Protein AF-A0A4W3JW46-F1 (afdb_monomer_lite)

Secondary structure (DSSP, 8-state):
-HHHHHHHHHHHHHHHHHHTT-PPPP--------------------------------GGG------HHHHHHHHHHTT--HHHHHHHHHHHHHHHHHHHHHHHHHSPPHHHHHHHHHHHHHHHHHHHHHHHHHHHHHHHHHHHHHHHHHHHHHHHHHHHHHHHHHHHHHHHHHHHHHHHHHHHHHHHHHHHHHHHHHHHHHHHHHHHHHHHHHHHHHHHHHHHHHHHHHHHHHHHHHHHHHHHT-

Organism: Callorhinchus milii (NCBI:txid7868)

Structure (mmCIF, N/CA/C/O backbone):
data_AF-A0A4W3JW46-F1
#
_entry.id   AF-A0A4W3JW46-F1
#
loop_
_atom_site.group_PDB
_atom_site.id
_atom_site.type_symbol
_atom_site.label_atom_id
_atom_site.label_alt_id
_atom_site.label_comp_id
_atom_site.label_asym_id
_atom_site.label_entity_id
_atom_site.label_seq_id
_atom_site.pdbx_PDB_ins_code
_atom_site.Cartn_x
_atom_site.Cartn_y
_atom_site.Cartn_z
_atom_site.occupancy
_atom_site.B_iso_or_equiv
_atom_site.auth_seq_id
_atom_site.auth_comp_id
_atom_site.auth_asym_id
_atom_site.auth_atom_id
_atom_site.pdbx_PDB_model_num
ATOM 1 N N . MET A 1 1 ? -33.804 -2.895 7.343 1.00 52.12 1 MET A N 1
ATOM 2 C CA . MET A 1 1 ? -32.672 -3.069 8.287 1.00 52.12 1 MET A CA 1
ATOM 3 C C . MET A 1 1 ? -33.064 -3.610 9.671 1.00 52.12 1 MET A C 1
ATOM 5 O O . MET A 1 1 ? -32.411 -4.541 10.114 1.00 52.12 1 MET A O 1
ATOM 9 N N . ARG A 1 2 ? -34.138 -3.149 10.341 1.00 47.09 2 ARG A N 1
ATOM 10 C CA . ARG A 1 2 ? -34.504 -3.632 11.702 1.00 47.09 2 ARG A CA 1
ATOM 11 C C . ARG A 1 2 ? -34.869 -5.126 11.822 1.00 47.09 2 ARG A C 1
ATOM 13 O O . ARG A 1 2 ? -34.613 -5.722 12.858 1.00 47.09 2 ARG A O 1
ATOM 20 N N . ARG A 1 3 ? -35.405 -5.755 10.766 1.00 48.94 3 ARG A N 1
ATOM 21 C CA . ARG A 1 3 ? -35.727 -7.199 10.773 1.00 48.94 3 ARG A CA 1
ATOM 22 C C . ARG A 1 3 ? -34.484 -8.104 10.780 1.00 48.94 3 ARG A C 1
ATOM 24 O O . ARG A 1 3 ? -34.542 -9.184 11.347 1.00 48.94 3 ARG A O 1
ATOM 31 N N . SER A 1 4 ? -33.356 -7.637 10.234 1.00 52.97 4 SER A N 1
ATOM 32 C CA . SER A 1 4 ? -32.111 -8.421 10.178 1.00 52.97 4 SER A CA 1
ATOM 33 C C . SER A 1 4 ? -31.431 -8.529 11.551 1.00 52.97 4 SER A C 1
ATOM 35 O O . SER A 1 4 ? -30.944 -9.588 11.930 1.00 52.97 4 SER A O 1
ATOM 37 N N . ALA A 1 5 ? -31.481 -7.454 12.347 1.00 54.81 5 ALA A N 1
ATOM 38 C CA . ALA A 1 5 ? -30.898 -7.430 13.690 1.00 54.81 5 ALA A CA 1
ATOM 39 C C . ALA A 1 5 ? -31.628 -8.372 14.668 1.00 54.81 5 ALA A C 1
ATOM 41 O O . ALA A 1 5 ? -30.991 -9.079 15.442 1.00 54.81 5 ALA A O 1
ATOM 42 N N . ILE A 1 6 ? -32.962 -8.452 14.578 1.00 65.25 6 ILE A N 1
ATOM 43 C CA . ILE A 1 6 ? -33.774 -9.353 15.416 1.00 65.25 6 ILE A CA 1
ATOM 44 C C . ILE A 1 6 ? -33.510 -10.823 15.052 1.00 65.25 6 ILE A C 1
ATOM 46 O O . ILE A 1 6 ? -33.436 -11.680 15.933 1.00 65.25 6 ILE A O 1
ATOM 50 N N . GLN A 1 7 ? -33.313 -11.117 13.763 1.00 61.69 7 GLN A N 1
ATOM 51 C CA . GLN A 1 7 ? -32.996 -12.465 13.294 1.00 61.69 7 GLN A CA 1
ATOM 52 C C . GLN A 1 7 ? -31.613 -12.932 13.782 1.00 61.69 7 GLN A C 1
ATOM 54 O O . GLN A 1 7 ? -31.464 -14.089 14.173 1.00 61.69 7 GLN A O 1
ATOM 59 N N . CYS A 1 8 ? -30.634 -12.022 13.836 1.00 55.59 8 CYS A N 1
ATOM 60 C CA . CYS A 1 8 ? -29.289 -12.307 14.340 1.00 55.59 8 CYS A CA 1
ATOM 61 C C . CYS A 1 8 ? -29.288 -12.600 15.853 1.00 55.59 8 CYS A C 1
ATOM 63 O O . CYS A 1 8 ? -28.705 -13.593 16.288 1.00 55.59 8 CYS A O 1
ATOM 65 N N . CYS A 1 9 ? -30.035 -11.827 16.654 1.00 59.25 9 CYS A N 1
ATOM 66 C CA . CYS A 1 9 ? -30.174 -12.101 18.091 1.00 59.25 9 CYS A CA 1
ATOM 67 C C . CYS A 1 9 ? -30.846 -13.451 18.375 1.00 59.25 9 CYS A C 1
ATOM 69 O O . CYS A 1 9 ? -30.441 -14.162 19.294 1.00 59.25 9 CYS A O 1
ATOM 71 N N . ARG A 1 10 ? -31.842 -13.847 17.571 1.00 67.38 10 ARG A N 1
ATOM 72 C CA . ARG A 1 10 ? -32.507 -15.148 17.737 1.00 67.38 10 ARG A CA 1
ATOM 73 C C . ARG A 1 10 ? -31.567 -16.317 17.428 1.00 67.38 10 ARG A C 1
ATOM 75 O O . ARG A 1 10 ? -31.608 -17.316 18.139 1.00 67.38 10 ARG A O 1
ATOM 82 N N . ALA A 1 11 ? -30.711 -16.179 16.413 1.00 61.56 11 ALA A N 1
ATOM 83 C CA . ALA A 1 11 ? -29.721 -17.194 16.059 1.00 61.56 11 ALA A CA 1
ATOM 84 C C . ALA A 1 11 ? -28.649 -17.349 17.151 1.00 61.56 11 ALA A C 1
ATOM 86 O O . ALA A 1 11 ? -28.350 -18.467 17.559 1.00 61.56 11 ALA A O 1
ATOM 87 N N . LEU A 1 12 ? -28.138 -16.240 17.695 1.00 61.19 12 LEU A N 1
ATOM 88 C CA . LEU A 1 12 ? -27.107 -16.272 18.740 1.00 61.19 12 LEU A CA 1
ATOM 89 C C . LEU A 1 12 ? -27.613 -16.846 20.071 1.00 61.19 12 LEU A C 1
ATOM 91 O O . LEU A 1 12 ? -26.865 -17.538 20.763 1.00 61.19 12 LEU A O 1
ATOM 95 N N . LEU A 1 13 ? -28.883 -16.620 20.421 1.00 60.47 13 LEU A N 1
ATOM 96 C CA . LEU A 1 13 ? -29.485 -17.218 21.617 1.00 60.47 13 LEU A CA 1
ATOM 97 C C . LEU A 1 13 ? -29.704 -18.731 21.464 1.00 60.47 13 LEU A C 1
ATOM 99 O O . LEU A 1 13 ? -29.472 -19.479 22.411 1.00 60.47 13 LEU A O 1
ATOM 103 N N . HIS A 1 14 ? -30.084 -19.197 20.271 1.00 55.25 14 HIS A N 1
ATOM 104 C CA . HIS A 1 14 ? -30.291 -20.626 20.019 1.00 55.25 14 HIS A CA 1
ATOM 105 C C . HIS A 1 14 ? -28.973 -21.415 20.019 1.00 55.25 14 HIS A C 1
ATOM 107 O O . HIS A 1 14 ? -28.912 -22.508 20.581 1.00 55.25 14 HIS A O 1
ATOM 113 N N . THR A 1 15 ? -27.902 -20.852 19.450 1.00 53.69 15 THR A N 1
ATOM 114 C CA . THR A 1 15 ? -26.578 -21.497 19.422 1.00 53.69 15 THR A CA 1
ATOM 115 C C . THR A 1 15 ? -25.967 -21.601 20.823 1.00 53.69 15 THR A C 1
ATOM 117 O O . THR A 1 15 ? -25.395 -22.634 21.173 1.00 53.69 15 THR A O 1
ATOM 120 N N . ASN A 1 16 ? -26.148 -20.584 21.672 1.00 50.28 16 ASN A N 1
ATOM 121 C CA . ASN A 1 16 ? -25.652 -20.622 23.052 1.00 50.28 16 ASN A CA 1
ATOM 122 C C . ASN A 1 16 ? -26.454 -21.579 23.953 1.00 50.28 16 ASN A C 1
ATOM 124 O O . ASN A 1 16 ? -25.859 -22.259 24.786 1.00 50.28 16 ASN A O 1
ATOM 128 N N . TYR A 1 17 ? -27.771 -21.713 23.748 1.00 48.59 17 TYR A N 1
ATOM 129 C CA . TYR A 1 17 ? -28.595 -22.668 24.505 1.00 48.59 17 TYR A CA 1
ATOM 130 C C . TYR A 1 17 ? -28.231 -24.135 24.208 1.00 48.59 17 TYR A C 1
ATOM 132 O O . TYR A 1 17 ? -28.227 -24.970 25.110 1.00 48.59 17 TYR A O 1
ATOM 140 N N . ILE A 1 18 ? -27.863 -24.452 22.961 1.00 48.31 18 ILE A N 1
ATOM 141 C CA . ILE A 1 18 ? -27.451 -25.812 22.565 1.00 48.31 18 ILE A CA 1
ATOM 142 C C . ILE A 1 18 ? -26.040 -26.143 23.083 1.00 48.31 18 ILE A C 1
ATOM 144 O O . ILE A 1 18 ? -25.777 -27.274 23.495 1.00 48.31 18 ILE A O 1
ATOM 148 N N . THR A 1 19 ? -25.146 -25.152 23.139 1.00 51.94 19 THR A N 1
ATOM 149 C CA . THR A 1 19 ? -23.763 -25.350 23.609 1.00 51.94 19 THR A CA 1
ATOM 150 C C . THR A 1 19 ? -23.691 -25.584 25.127 1.00 51.94 19 THR A C 1
ATOM 152 O O . THR A 1 19 ? -22.804 -26.292 25.594 1.00 51.94 19 THR A O 1
ATOM 155 N N . ALA A 1 20 ? -24.653 -25.070 25.903 1.00 51.12 20 ALA A N 1
ATOM 156 C CA . ALA A 1 20 ? -24.684 -25.220 27.362 1.00 51.12 20 ALA A CA 1
ATOM 157 C C . ALA A 1 20 ? -25.129 -26.613 27.865 1.00 51.12 20 ALA A C 1
ATOM 159 O O . ALA A 1 20 ? -24.842 -26.955 29.008 1.00 51.12 20 ALA A O 1
ATOM 160 N N . ASN A 1 21 ? -25.793 -27.428 27.033 1.00 43.50 21 ASN A N 1
ATOM 161 C CA . ASN A 1 21 ? -26.386 -28.711 27.454 1.00 43.50 21 ASN A CA 1
ATOM 162 C C . ASN A 1 21 ? -25.633 -29.963 26.974 1.00 43.50 21 ASN A C 1
ATOM 164 O O . ASN A 1 21 ? -26.100 -31.079 27.200 1.00 43.50 21 ASN A O 1
ATOM 168 N N . THR A 1 22 ? -24.468 -29.813 26.340 1.00 42.97 22 THR A N 1
ATOM 169 C CA . THR A 1 22 ? -23.677 -30.965 25.880 1.00 42.97 22 THR A CA 1
ATOM 170 C C . THR A 1 22 ? -22.442 -31.125 26.764 1.00 42.97 22 THR A C 1
ATOM 172 O O . THR A 1 22 ? -21.453 -30.413 26.609 1.00 42.97 22 THR A O 1
ATOM 175 N N . ALA A 1 23 ? -22.513 -32.042 27.731 1.00 42.50 23 ALA A N 1
ATOM 176 C CA . ALA A 1 23 ? -21.383 -32.406 28.583 1.00 42.50 23 ALA A CA 1
ATOM 177 C C . ALA A 1 23 ? -20.246 -33.029 27.741 1.00 42.50 23 ALA A C 1
ATOM 179 O O . ALA A 1 23 ? -20.514 -33.974 26.995 1.00 42.50 23 ALA A O 1
ATOM 180 N N . PRO A 1 24 ? -18.983 -32.574 27.854 1.00 40.88 24 PRO A N 1
ATOM 181 C CA . PRO A 1 24 ? -17.877 -33.222 27.166 1.00 40.88 24 PRO A CA 1
ATOM 182 C C . PRO A 1 24 ? -17.305 -34.375 28.003 1.00 40.88 24 PRO A C 1
ATOM 184 O O . PRO A 1 24 ? -16.834 -34.180 29.124 1.00 40.88 24 PRO A O 1
ATOM 187 N N . GLN A 1 25 ? -17.311 -35.580 27.429 1.00 34.53 25 GLN A N 1
ATOM 188 C CA . GLN A 1 25 ? -16.445 -36.683 27.850 1.00 34.53 25 GLN A CA 1
ATOM 189 C C . GLN A 1 25 ? -15.000 -36.405 27.394 1.00 34.53 25 GLN A C 1
ATOM 191 O O . GLN A 1 25 ? -14.763 -36.008 26.256 1.00 34.53 25 GLN A O 1
ATOM 196 N N . SER A 1 26 ? -14.044 -36.613 28.302 1.00 36.88 26 SER A N 1
ATOM 197 C CA . SER A 1 26 ? -12.585 -36.574 28.073 1.00 36.88 26 SER A CA 1
ATOM 198 C C . SER A 1 26 ? -12.135 -37.780 27.225 1.00 36.88 26 SER A C 1
ATOM 200 O O . SER A 1 26 ? -12.747 -38.841 27.384 1.00 36.88 26 SER A O 1
ATOM 202 N N . PRO A 1 27 ? -11.092 -37.689 26.360 1.00 40.88 27 PRO A N 1
ATOM 203 C CA . PRO A 1 27 ? -9.723 -37.978 26.831 1.00 40.88 27 PRO A CA 1
ATOM 204 C C . PRO A 1 27 ? -8.529 -37.293 26.097 1.00 40.88 27 PRO A C 1
ATOM 206 O O . PRO A 1 27 ? -8.587 -36.946 24.925 1.00 40.88 27 PRO A O 1
ATOM 209 N N . ALA A 1 28 ? -7.419 -37.213 26.849 1.00 31.31 28 ALA A N 1
ATOM 210 C CA . ALA A 1 28 ? -5.988 -37.387 26.515 1.00 31.31 28 ALA A CA 1
ATOM 211 C C . ALA A 1 28 ? -5.272 -36.599 25.378 1.00 31.31 28 ALA A C 1
ATOM 213 O O . ALA A 1 28 ? -5.434 -36.854 24.192 1.00 31.31 28 ALA A O 1
ATOM 214 N N . THR A 1 29 ? -4.339 -35.747 25.835 1.00 37.19 29 THR A N 1
ATOM 215 C CA . THR A 1 29 ? -2.900 -35.633 25.485 1.00 37.19 29 THR A CA 1
ATOM 216 C C . THR A 1 29 ? -2.451 -35.654 24.013 1.00 37.19 29 THR A C 1
ATOM 218 O O . THR A 1 29 ? -2.434 -36.702 23.390 1.00 37.19 29 THR A O 1
ATOM 221 N N . HIS A 1 30 ? -1.936 -34.518 23.514 1.00 29.58 30 HIS A N 1
ATOM 222 C CA . HIS A 1 30 ? -0.553 -34.309 23.020 1.00 29.58 30 HIS A CA 1
ATOM 223 C C . HIS A 1 30 ? -0.408 -32.882 22.428 1.00 29.58 30 HIS A C 1
ATOM 225 O O . HIS A 1 30 ? -1.276 -32.395 21.713 1.00 29.58 30 HIS A O 1
ATOM 231 N N . SER A 1 31 ? 0.698 -32.208 22.758 1.00 31.91 31 SER A N 1
ATOM 232 C CA . SER A 1 31 ? 1.191 -30.924 22.204 1.00 31.91 31 SER A CA 1
ATOM 233 C C . SER A 1 31 ? 2.536 -31.218 21.498 1.00 31.91 31 SER A C 1
ATOM 235 O O . SER A 1 31 ? 3.117 -32.248 21.861 1.00 31.91 31 SER A O 1
ATOM 237 N N . PRO A 1 32 ? 3.089 -30.395 20.566 1.00 43.31 32 PRO A N 1
ATOM 238 C CA . PRO A 1 32 ? 3.209 -28.930 20.698 1.00 43.31 32 PRO A CA 1
ATOM 239 C C . PRO A 1 32 ? 3.064 -28.083 19.402 1.00 43.31 32 PRO A C 1
ATOM 241 O O . PRO A 1 32 ? 3.261 -28.562 18.292 1.00 43.31 32 PRO A O 1
ATOM 244 N N . GLY A 1 33 ? 2.800 -26.774 19.556 1.00 29.89 33 GLY A N 1
ATOM 245 C CA . GLY A 1 33 ? 2.913 -25.783 18.470 1.00 29.89 33 GLY A CA 1
ATOM 246 C C . GLY A 1 33 ? 2.305 -24.407 18.791 1.00 29.89 33 GLY A C 1
ATOM 247 O O . GLY A 1 33 ? 1.097 -24.222 18.723 1.00 29.89 33 GLY A O 1
ATOM 248 N N . THR A 1 34 ? 3.167 -23.457 19.158 1.00 33.25 34 THR A N 1
ATOM 249 C CA . THR A 1 34 ? 2.998 -21.991 19.321 1.00 33.25 34 THR A CA 1
ATOM 250 C C . THR A 1 34 ? 2.276 -21.307 18.145 1.00 33.25 34 THR A C 1
ATOM 252 O O . THR A 1 34 ? 2.512 -21.688 17.010 1.00 33.25 34 THR A O 1
ATOM 255 N N . GLY A 1 35 ? 1.461 -20.255 18.265 1.00 34.84 35 GLY A N 1
ATOM 256 C CA . GLY A 1 35 ? 1.117 -19.352 19.360 1.00 34.84 35 GLY A CA 1
ATOM 257 C C . GLY A 1 35 ? -0.018 -18.401 18.920 1.00 34.84 35 GLY A C 1
ATOM 258 O O . GLY A 1 35 ? -0.527 -18.508 17.809 1.00 34.84 35 GLY A O 1
ATOM 259 N N . LEU A 1 36 ? -0.373 -17.466 19.808 1.00 38.00 36 LEU A N 1
ATOM 260 C CA . LEU A 1 36 ? -1.464 -16.477 19.724 1.00 38.00 36 LEU A CA 1
ATOM 261 C C . LEU A 1 36 ? -2.834 -16.951 20.251 1.00 38.00 36 LEU A C 1
ATOM 263 O O . LEU A 1 36 ? -3.828 -17.043 19.537 1.00 38.00 36 LEU A O 1
ATOM 267 N N . LYS A 1 37 ? -2.907 -17.190 21.567 1.00 34.31 37 LYS A N 1
ATOM 268 C CA . LYS A 1 37 ? -4.182 -17.2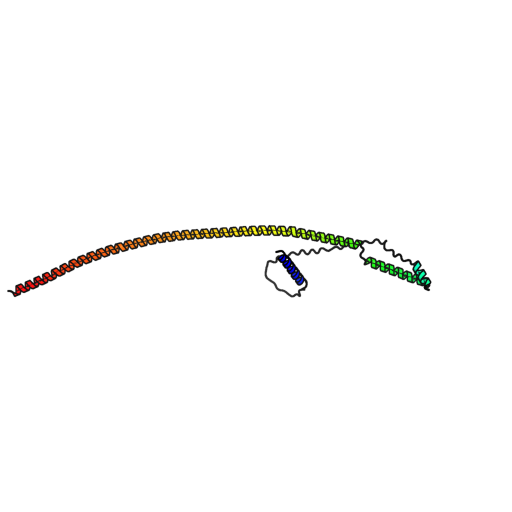44 22.296 1.00 34.31 37 LYS A CA 1
ATOM 269 C C . LYS A 1 37 ? -4.440 -15.894 22.960 1.00 34.31 37 LYS A C 1
ATOM 271 O O . LYS A 1 37 ? -3.811 -15.555 23.957 1.00 34.31 37 LYS A O 1
ATOM 276 N N . ARG A 1 38 ? -5.382 -15.140 22.390 1.00 35.31 38 ARG A N 1
ATOM 277 C CA . ARG A 1 38 ? -6.064 -14.008 23.028 1.00 35.31 38 ARG A CA 1
ATOM 278 C C . ARG A 1 38 ? -6.784 -14.553 24.265 1.00 35.31 38 ARG A C 1
ATOM 280 O O . ARG A 1 38 ? -7.831 -15.184 24.147 1.00 35.31 38 ARG A O 1
ATOM 287 N N . GLY A 1 39 ? -6.164 -14.395 25.430 1.00 30.14 39 GLY A N 1
ATOM 288 C CA . GLY A 1 39 ? -6.756 -14.763 26.708 1.00 30.14 39 GLY A CA 1
ATOM 289 C C . GLY A 1 39 ? -7.944 -13.855 26.989 1.00 30.14 39 GLY A C 1
ATOM 290 O O . GLY A 1 39 ? -7.768 -12.684 27.305 1.00 30.14 39 GLY A O 1
ATOM 291 N N . PHE A 1 40 ? -9.155 -14.394 26.865 1.00 34.50 40 PHE A N 1
ATOM 292 C CA . PHE A 1 40 ? -10.298 -13.852 27.584 1.00 34.50 40 PHE A CA 1
ATOM 293 C C . PHE A 1 40 ? -10.004 -14.049 29.071 1.00 34.50 40 PHE A C 1
ATOM 295 O O . PHE A 1 40 ? -10.131 -15.154 29.597 1.00 34.50 40 PHE A O 1
ATOM 302 N N . PHE A 1 41 ? -9.555 -12.991 29.743 1.00 34.59 41 PHE A N 1
ATOM 303 C CA . PHE A 1 41 ? -9.544 -12.952 31.197 1.00 34.59 41 PHE A CA 1
ATOM 304 C C . PHE A 1 41 ? -10.996 -12.842 31.652 1.00 34.59 41 PHE A C 1
ATOM 306 O O . PHE A 1 41 ? -11.523 -11.755 31.861 1.00 34.59 41 PHE A O 1
ATOM 313 N N . THR A 1 42 ? -11.667 -13.983 31.778 1.00 39.62 42 THR A N 1
ATOM 314 C CA . THR A 1 42 ? -12.851 -14.075 32.624 1.00 39.62 42 THR A CA 1
ATOM 315 C C . THR A 1 42 ? -12.353 -13.902 34.052 1.00 39.62 42 THR A C 1
ATOM 317 O O . THR A 1 42 ? -11.841 -14.843 34.663 1.00 39.62 42 THR A O 1
ATOM 320 N N . THR A 1 43 ? -12.425 -12.680 34.571 1.00 38.78 43 THR A N 1
ATOM 321 C CA . THR A 1 43 ? -12.315 -12.422 36.001 1.00 38.78 43 THR A CA 1
ATOM 322 C C . THR A 1 43 ? -13.438 -13.198 36.677 1.00 38.78 43 THR A C 1
ATOM 324 O O . THR A 1 43 ? -14.597 -12.794 36.690 1.00 38.78 43 THR A O 1
ATOM 327 N N . GLY A 1 44 ? -13.095 -14.381 37.189 1.00 41.59 44 GLY A N 1
ATOM 328 C CA . GLY A 1 44 ? -13.949 -15.157 38.070 1.00 41.59 44 GLY A CA 1
ATOM 329 C C . GLY A 1 44 ? -14.149 -14.371 39.356 1.00 41.59 44 GLY A C 1
ATOM 330 O O . GLY A 1 44 ? -13.404 -14.542 40.318 1.00 41.59 44 GLY A O 1
ATOM 331 N N . VAL A 1 45 ? -15.141 -13.484 39.365 1.00 44.50 45 VAL A N 1
ATOM 332 C CA . VAL A 1 45 ? -15.639 -12.846 40.578 1.00 44.50 45 VAL A CA 1
ATOM 333 C C . VAL A 1 45 ? -16.407 -13.919 41.345 1.00 44.50 45 VAL A C 1
ATOM 335 O O . VAL A 1 45 ? -17.621 -14.065 41.242 1.00 44.50 45 VAL A O 1
ATOM 338 N N . SER A 1 46 ? -15.667 -14.717 42.113 1.00 45.03 46 SER A N 1
ATOM 339 C CA . SER A 1 46 ? -16.222 -15.527 43.192 1.00 45.03 46 SER A CA 1
ATOM 340 C C . SER A 1 46 ? -16.558 -14.589 44.351 1.00 45.03 46 SER A C 1
ATOM 342 O O . SER A 1 46 ? -15.896 -14.596 45.388 1.00 45.03 46 SER A O 1
ATOM 344 N N . GLN A 1 47 ? -17.548 -13.715 44.158 1.00 44.12 47 GLN A N 1
ATOM 345 C CA . GLN A 1 47 ? -18.049 -12.870 45.232 1.00 44.12 47 GLN A CA 1
ATOM 346 C C . GLN A 1 47 ? -19.009 -13.716 46.053 1.00 44.12 47 GLN A C 1
ATOM 348 O O . GLN A 1 47 ? -20.142 -13.988 45.662 1.00 44.12 47 GLN A O 1
ATOM 353 N N . SER A 1 48 ? -18.489 -14.202 47.176 1.00 44.09 48 SER A N 1
ATOM 354 C CA . SER A 1 48 ? -19.259 -14.859 48.215 1.00 44.09 48 SER A CA 1
ATOM 355 C C . SER A 1 48 ? -20.417 -13.946 48.618 1.00 44.09 48 SER A C 1
ATOM 357 O O . SER A 1 48 ? -20.240 -12.921 49.279 1.00 44.09 48 SER A O 1
ATOM 359 N N . TYR A 1 49 ? -21.625 -14.305 48.186 1.00 44.84 49 TYR A N 1
ATOM 360 C CA . TYR A 1 49 ? -22.849 -13.694 48.679 1.00 44.84 49 TYR A CA 1
ATOM 361 C C . TYR A 1 49 ? -22.956 -14.035 50.161 1.00 44.84 49 TYR A C 1
ATOM 363 O O . TYR A 1 49 ? -23.354 -15.129 50.553 1.00 44.84 49 TYR A O 1
ATOM 371 N N . ASN A 1 50 ? -22.515 -13.101 50.997 1.00 42.41 50 ASN A N 1
ATOM 372 C CA . ASN A 1 50 ? -22.642 -13.195 52.436 1.00 42.41 50 ASN A CA 1
ATOM 373 C C . ASN A 1 50 ? -24.120 -12.951 52.769 1.00 42.41 50 ASN A C 1
ATOM 375 O O . ASN A 1 50 ? -24.550 -11.817 52.997 1.00 42.41 50 ASN A O 1
ATOM 379 N N . SER A 1 51 ? -24.923 -14.013 52.699 1.00 48.56 51 SER A N 1
ATOM 380 C CA . SER A 1 51 ? -26.278 -14.038 53.239 1.00 48.56 51 SER A CA 1
ATOM 381 C C . SER A 1 51 ? -26.177 -13.835 54.746 1.00 48.56 51 SER A C 1
ATOM 383 O O . SER A 1 51 ? -26.075 -14.794 55.510 1.00 48.56 51 SER A O 1
ATOM 385 N N . ARG A 1 52 ? -26.185 -12.573 55.194 1.00 52.56 52 ARG A N 1
ATOM 386 C CA . ARG A 1 52 ? -26.413 -12.271 56.606 1.00 52.56 52 ARG A CA 1
ATOM 387 C C . ARG A 1 52 ? -27.750 -12.887 56.978 1.00 52.56 52 ARG A C 1
ATOM 389 O O . ARG A 1 52 ? -28.785 -12.521 56.425 1.00 52.56 52 ARG A O 1
ATOM 396 N N . ARG A 1 53 ? -27.717 -13.830 57.915 1.00 48.22 53 ARG A N 1
ATOM 397 C CA . ARG A 1 53 ? -28.917 -14.346 58.561 1.00 48.22 53 ARG A CA 1
ATOM 398 C C . ARG A 1 53 ? -29.573 -13.173 59.281 1.00 48.22 53 ARG A C 1
ATOM 400 O O . ARG A 1 53 ? -29.057 -12.677 60.276 1.00 48.22 53 ARG A O 1
ATOM 407 N N . VAL A 1 54 ? -30.675 -12.697 58.720 1.00 51.97 54 VAL A N 1
ATOM 408 C CA . VAL A 1 54 ? -31.528 -11.690 59.341 1.00 51.97 54 VAL A CA 1
ATOM 409 C C . VAL A 1 54 ? -32.282 -12.398 60.456 1.00 51.97 54 VAL A C 1
ATOM 411 O O . VAL A 1 54 ? -33.297 -13.047 60.215 1.00 51.97 54 VAL A O 1
ATOM 414 N N . GLU A 1 55 ? -31.747 -12.354 61.668 1.00 50.31 55 GLU A N 1
ATOM 415 C CA . GLU A 1 55 ? -32.423 -12.868 62.852 1.00 50.31 55 GLU A CA 1
ATOM 416 C C . GLU A 1 55 ? -33.237 -11.731 63.468 1.00 50.31 55 GLU A C 1
ATOM 418 O O . GLU A 1 55 ? -32.704 -10.840 64.122 1.00 50.31 55 GLU A O 1
ATOM 423 N N . ILE A 1 56 ? -34.541 -11.720 63.193 1.00 56.62 56 ILE A N 1
ATOM 424 C CA . ILE A 1 56 ? -35.474 -10.801 63.843 1.00 56.62 56 ILE A CA 1
ATOM 425 C C . ILE A 1 56 ? -36.707 -11.602 64.231 1.00 56.62 56 ILE A C 1
ATOM 427 O O . ILE A 1 56 ? -37.630 -11.732 63.438 1.00 56.62 56 ILE A O 1
ATOM 431 N N . THR A 1 57 ? -36.744 -12.115 65.460 1.00 49.41 57 THR A N 1
ATOM 432 C CA . THR A 1 57 ? -38.013 -12.195 66.195 1.00 49.41 57 THR A CA 1
ATOM 433 C C . THR A 1 57 ? -37.784 -11.945 67.681 1.00 49.41 57 THR A C 1
ATOM 435 O O . THR A 1 57 ? -36.988 -12.618 68.332 1.00 49.41 57 THR A O 1
ATOM 438 N N . SER A 1 58 ? -38.526 -10.973 68.215 1.00 50.09 58 SER A N 1
ATOM 439 C CA . SER A 1 58 ? -38.775 -10.841 69.648 1.00 50.09 58 SER A CA 1
ATOM 440 C C . SER A 1 58 ? -39.549 -12.081 70.135 1.00 50.09 58 SER A C 1
ATOM 442 O O . SER A 1 58 ? -40.489 -12.514 69.460 1.00 50.09 58 SER A O 1
ATOM 444 N N . PRO A 1 59 ? -39.190 -12.667 71.289 1.00 53.34 59 PRO A N 1
ATOM 445 C CA . PRO A 1 59 ? -39.876 -13.829 71.847 1.00 53.34 59 PRO A CA 1
ATOM 446 C C . PRO A 1 59 ? -41.298 -13.533 72.359 1.00 53.34 59 PRO A C 1
ATOM 448 O O . PRO A 1 59 ? -42.017 -14.469 72.700 1.00 53.34 59 PRO A O 1
ATOM 451 N N . GLU A 1 60 ? -41.747 -12.273 72.396 1.00 50.16 60 GLU A N 1
ATOM 452 C CA . GLU A 1 60 ? -43.011 -11.900 73.051 1.00 50.16 60 GLU A CA 1
ATOM 453 C C . GLU A 1 60 ? -44.283 -12.167 72.234 1.00 50.16 60 GLU A C 1
ATOM 455 O O . GLU A 1 60 ? -45.359 -12.292 72.815 1.00 50.16 60 GLU A O 1
ATOM 460 N N . GLN A 1 61 ? -44.197 -12.337 70.911 1.00 52.38 61 GLN A N 1
ATOM 461 C CA . GLN A 1 61 ? -45.367 -12.698 70.088 1.00 52.38 61 GLN A CA 1
ATOM 462 C C . GLN A 1 61 ? -45.693 -14.205 70.121 1.00 52.38 61 GLN A C 1
ATOM 464 O O . GLN A 1 61 ? -46.640 -14.648 69.476 1.00 52.38 61 GLN A O 1
ATOM 469 N N . ARG A 1 62 ? -44.932 -15.001 70.888 1.00 54.38 62 ARG A N 1
ATOM 470 C CA . ARG A 1 62 ? -44.981 -16.475 70.932 1.00 54.38 62 ARG A CA 1
ATOM 471 C C . ARG A 1 62 ? -45.940 -17.036 71.993 1.00 54.38 62 ARG A C 1
ATOM 473 O O . ARG A 1 62 ? -45.690 -18.105 72.542 1.00 54.38 62 ARG A O 1
ATOM 480 N N . LYS A 1 63 ? -47.018 -16.325 72.338 1.00 54.69 63 LYS A N 1
ATOM 481 C CA . LYS A 1 63 ? -48.024 -16.839 73.284 1.00 54.69 63 LYS A CA 1
ATOM 482 C C . LYS A 1 63 ? -49.176 -17.491 72.528 1.00 54.69 63 LYS A C 1
ATOM 484 O O . LYS A 1 63 ? -50.062 -16.811 72.022 1.00 54.69 63 LYS A O 1
ATOM 489 N N . ALA A 1 64 ? -49.172 -18.821 72.494 1.00 59.31 64 ALA A N 1
ATOM 490 C CA . ALA A 1 64 ? -50.377 -19.583 72.213 1.00 59.31 64 ALA A CA 1
ATOM 491 C C . ALA A 1 64 ? -51.385 -19.311 73.341 1.00 59.31 64 ALA A C 1
ATOM 493 O O . ALA A 1 64 ? -51.120 -19.620 74.503 1.00 59.31 64 ALA A O 1
ATOM 494 N N . PHE A 1 65 ? -52.529 -18.711 73.013 1.00 63.41 65 PHE A N 1
ATOM 495 C CA . PHE A 1 65 ? -53.649 -18.570 73.944 1.00 63.41 65 PHE A CA 1
ATOM 496 C C . PHE A 1 65 ? -54.364 -19.919 74.050 1.00 63.41 65 PHE A C 1
ATOM 498 O O . PHE A 1 65 ? -55.421 -20.129 73.462 1.00 63.41 65 PHE A O 1
ATOM 505 N N . PHE A 1 66 ? -53.724 -20.871 74.724 1.00 69.56 66 PHE A N 1
ATOM 506 C CA . PHE A 1 66 ? -54.300 -22.182 74.976 1.00 69.56 66 PHE A CA 1
ATOM 507 C C . PHE A 1 66 ? -55.064 -22.128 76.301 1.00 69.56 66 PHE A C 1
ATOM 509 O O . PHE A 1 66 ? -54.455 -22.015 77.365 1.00 69.56 66 PHE A O 1
ATOM 516 N N . ASP A 1 67 ? -56.396 -22.156 76.243 1.00 80.06 67 ASP A N 1
ATOM 517 C CA . ASP A 1 67 ? -57.230 -22.215 77.445 1.00 80.06 67 ASP A CA 1
ATOM 518 C C . ASP A 1 67 ? -57.269 -23.652 77.982 1.00 80.06 67 ASP A C 1
ATOM 520 O O . ASP A 1 67 ? -58.149 -24.460 77.674 1.00 80.06 67 ASP A O 1
ATOM 524 N N . THR A 1 68 ? -56.259 -23.973 78.786 1.00 84.50 68 THR A N 1
ATOM 525 C CA . THR A 1 68 ? -56.102 -25.267 79.456 1.00 84.50 68 THR A CA 1
ATOM 526 C C . THR A 1 68 ? -57.306 -25.594 80.346 1.00 84.50 68 THR A C 1
ATOM 528 O O . THR A 1 68 ? -57.662 -26.760 80.493 1.00 84.50 68 THR A O 1
ATOM 531 N N . HIS A 1 69 ? -57.951 -24.588 80.943 1.00 85.12 69 HIS A N 1
ATOM 532 C CA . HIS A 1 69 ? -59.000 -24.809 81.935 1.00 85.12 69 HIS A CA 1
ATOM 533 C C . HIS A 1 69 ? -60.314 -25.252 81.285 1.00 85.12 69 HIS A C 1
ATOM 535 O O . HIS A 1 69 ? -60.959 -26.187 81.766 1.00 85.12 69 HIS A O 1
ATOM 541 N N . VAL A 1 70 ? -60.706 -24.617 80.179 1.00 87.06 70 VAL A N 1
ATOM 542 C CA . VAL A 1 70 ? -61.925 -24.991 79.442 1.00 87.06 70 VAL A CA 1
ATOM 543 C C . VAL A 1 70 ? -61.811 -26.411 78.881 1.00 87.06 70 VAL A C 1
ATOM 545 O O . VAL A 1 70 ? -62.749 -27.195 79.026 1.00 87.06 70 VAL A O 1
ATOM 548 N N . LEU A 1 71 ? -60.640 -26.787 78.352 1.00 86.50 71 LEU A N 1
ATOM 549 C CA . LEU A 1 71 ? -60.419 -28.122 77.783 1.00 86.50 71 LEU A CA 1
ATOM 550 C C . LEU A 1 71 ? -60.502 -29.234 78.843 1.00 86.50 71 LEU A C 1
ATOM 552 O O . LEU A 1 71 ? -61.046 -30.309 78.586 1.00 86.50 71 LEU A O 1
ATOM 556 N N . VAL A 1 72 ? -60.000 -28.974 80.057 1.00 88.88 72 VAL A N 1
ATOM 557 C CA . VAL A 1 72 ? -60.102 -29.918 81.183 1.00 88.88 72 VAL A CA 1
ATOM 558 C C . VAL A 1 72 ? -61.561 -30.123 81.602 1.00 88.88 72 VAL A C 1
ATOM 560 O O . VAL A 1 72 ? -61.963 -31.262 81.849 1.00 88.88 72 VAL A O 1
ATOM 563 N N . LEU A 1 73 ? -62.364 -29.055 81.668 1.00 87.56 73 LEU A N 1
ATOM 564 C CA . LEU A 1 73 ? -63.788 -29.153 82.010 1.00 87.56 73 LEU A CA 1
ATOM 565 C C . LEU A 1 73 ? -64.583 -29.925 80.952 1.00 87.56 73 LEU A C 1
ATOM 567 O O . LEU A 1 73 ? -65.423 -30.756 81.296 1.00 87.56 73 LEU A O 1
ATOM 571 N N . GLU A 1 74 ? -64.298 -29.685 79.675 1.00 87.56 74 GLU A N 1
ATOM 572 C CA . GLU A 1 74 ? -64.953 -30.376 78.565 1.00 87.56 74 GLU A CA 1
ATOM 573 C C . GLU A 1 74 ? -64.629 -31.879 78.563 1.00 87.56 74 GLU A C 1
ATOM 575 O O . GLU A 1 74 ? -65.514 -32.716 78.386 1.00 87.56 74 GLU A O 1
ATOM 580 N N . LEU A 1 75 ? -63.383 -32.255 78.861 1.00 87.06 75 LEU A N 1
ATOM 581 C CA . LEU A 1 75 ? -62.994 -33.661 79.014 1.00 87.06 75 LEU A CA 1
ATOM 582 C C . LEU A 1 75 ? -63.665 -34.321 80.227 1.00 87.06 75 LEU A C 1
ATOM 584 O O . LEU A 1 75 ? -64.118 -35.461 80.135 1.00 87.06 75 LEU A O 1
ATOM 588 N N . GLN A 1 76 ? -63.792 -33.611 81.349 1.00 89.25 76 GLN A N 1
ATOM 589 C CA . GLN A 1 76 ? -64.511 -34.126 82.520 1.00 89.25 76 GLN A CA 1
ATOM 590 C C . GLN A 1 76 ? -66.002 -34.346 82.234 1.00 89.25 76 GLN A C 1
ATOM 592 O O . GLN A 1 76 ? -66.552 -35.375 82.628 1.00 89.25 76 GLN A O 1
ATOM 597 N N . ALA A 1 77 ? -66.643 -33.430 81.500 1.00 88.88 77 ALA A N 1
ATOM 598 C CA . ALA A 1 77 ? -68.041 -33.568 81.082 1.00 88.88 77 ALA A CA 1
ATOM 599 C C . ALA A 1 77 ? -68.269 -34.787 80.166 1.00 88.88 77 ALA A C 1
ATOM 601 O O . ALA A 1 77 ? -69.342 -35.386 80.189 1.00 88.88 77 ALA A O 1
ATOM 602 N N . ASN A 1 78 ? -67.241 -35.198 79.419 1.00 87.00 78 ASN A N 1
ATOM 603 C CA . ASN A 1 78 ? -67.247 -36.382 78.558 1.00 87.00 78 ASN A CA 1
ATOM 604 C C . ASN A 1 78 ? -66.854 -37.690 79.283 1.00 87.00 78 ASN A C 1
ATOM 606 O O . ASN A 1 78 ? -66.627 -38.711 78.636 1.00 87.00 78 ASN A O 1
ATOM 610 N N . GLY A 1 79 ? -66.788 -37.687 80.620 1.00 86.81 79 GLY A N 1
ATOM 611 C CA . GLY A 1 79 ? -66.608 -38.897 81.432 1.00 86.81 79 GLY A CA 1
ATOM 612 C C . GLY A 1 79 ? -65.159 -39.247 81.786 1.00 86.81 79 GLY A C 1
ATOM 613 O O . GLY A 1 79 ? -64.915 -40.325 82.333 1.00 86.81 79 GLY A O 1
ATOM 614 N N . PHE A 1 80 ? -64.191 -38.363 81.523 1.00 87.94 80 PHE A N 1
ATOM 615 C CA . PHE A 1 80 ? -62.806 -38.557 81.959 1.00 87.94 80 PHE A CA 1
ATOM 616 C C . PHE A 1 80 ? -62.612 -38.140 83.421 1.00 87.94 80 PHE A C 1
ATOM 618 O O . PHE A 1 80 ? -63.143 -37.129 83.884 1.00 87.94 80 PHE A O 1
ATOM 625 N N . LYS A 1 81 ? -61.787 -38.889 84.163 1.00 89.25 81 LYS A N 1
ATOM 626 C CA . LYS A 1 81 ? -61.361 -38.464 85.503 1.00 89.25 81 LYS A CA 1
ATOM 627 C C . LYS A 1 81 ? -60.508 -37.200 85.386 1.00 89.25 81 LYS A C 1
ATOM 629 O O . LYS A 1 81 ? -59.722 -37.073 84.450 1.00 89.25 81 LYS A O 1
ATOM 634 N N . LYS A 1 82 ? -60.612 -36.301 86.369 1.00 88.62 82 LYS A N 1
ATOM 635 C CA . LYS A 1 82 ? -59.887 -35.018 86.402 1.00 88.62 82 LYS A CA 1
ATOM 636 C C . LYS A 1 82 ? -58.388 -35.161 86.113 1.00 88.62 82 LYS A C 1
ATOM 638 O O . LYS A 1 82 ? -57.868 -34.463 85.254 1.00 88.62 82 LYS A O 1
ATOM 643 N N . GLU A 1 83 ? -57.741 -36.130 86.751 1.00 87.88 83 GLU A N 1
ATOM 644 C CA . GLU A 1 83 ? -56.311 -36.425 86.580 1.00 87.88 83 GLU A CA 1
ATOM 645 C C . GLU A 1 83 ? -55.958 -36.843 85.141 1.00 87.88 83 GLU A C 1
ATOM 647 O O . GLU A 1 83 ? -54.922 -36.458 84.605 1.00 87.88 83 GLU A O 1
ATOM 652 N N . GLN A 1 84 ? -56.839 -37.606 84.484 1.00 86.88 84 GLN A N 1
ATOM 653 C CA . GLN A 1 84 ? -56.643 -38.049 83.101 1.00 86.88 84 GLN A CA 1
ATOM 654 C C . GLN A 1 84 ? -56.858 -36.896 82.114 1.00 86.88 84 GLN A C 1
ATOM 656 O O . GLN A 1 84 ? -56.088 -36.752 81.167 1.00 86.88 84 GLN A O 1
ATOM 661 N N . ALA A 1 85 ? -57.868 -36.056 82.356 1.00 89.06 85 ALA A N 1
ATOM 662 C CA . ALA A 1 85 ? -58.127 -34.862 81.559 1.00 89.06 85 ALA A CA 1
ATOM 663 C C . ALA A 1 85 ? -56.948 -33.874 81.629 1.00 89.06 85 ALA A C 1
ATOM 665 O O . ALA A 1 85 ? -56.457 -33.434 80.593 1.00 89.06 85 ALA A O 1
ATOM 666 N N . GLU A 1 86 ? -56.431 -33.584 82.825 1.00 87.81 86 GLU A N 1
ATOM 667 C CA . GLU A 1 86 ? -55.271 -32.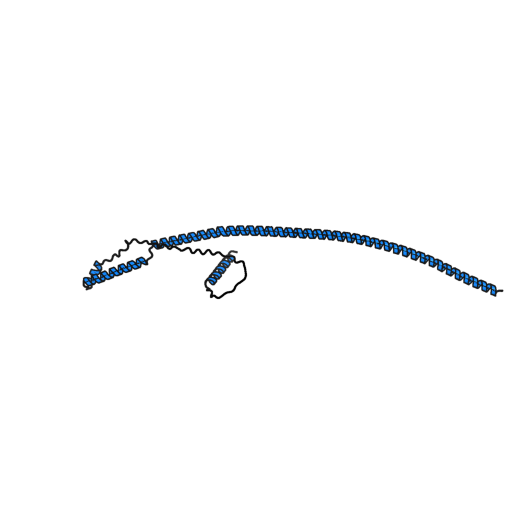699 83.014 1.00 87.81 86 GLU A CA 1
ATOM 668 C C . GLU A 1 86 ? -54.004 -33.237 82.327 1.00 87.81 86 GLU A C 1
ATOM 670 O O . GLU A 1 86 ? -53.286 -32.475 81.672 1.00 87.81 86 GLU A O 1
ATOM 675 N N . ALA A 1 87 ? -53.754 -34.549 82.399 1.00 89.75 87 ALA A N 1
ATOM 676 C CA . ALA A 1 87 ? -52.617 -35.179 81.727 1.00 89.75 87 ALA A CA 1
ATOM 677 C C . ALA A 1 87 ? -52.703 -35.054 80.195 1.00 89.75 87 ALA A C 1
ATOM 679 O O . ALA A 1 87 ? -51.725 -34.671 79.550 1.00 89.75 87 ALA A O 1
ATOM 680 N N . ILE A 1 88 ? -53.876 -35.319 79.608 1.00 88.38 88 ILE A N 1
ATOM 681 C CA . ILE A 1 88 ? -54.102 -35.203 78.158 1.00 88.38 88 ILE A CA 1
ATOM 682 C C . ILE A 1 88 ? -53.914 -33.753 77.697 1.00 88.38 88 ILE A C 1
ATOM 684 O O . ILE A 1 88 ? -53.190 -33.497 76.734 1.00 88.38 88 ILE A O 1
ATOM 688 N N . VAL A 1 89 ? -54.509 -32.795 78.408 1.00 90.44 89 VAL A N 1
ATOM 689 C CA . VAL A 1 89 ? -54.423 -31.367 78.069 1.00 90.44 89 VAL A CA 1
ATOM 690 C C . VAL A 1 89 ? -52.978 -30.865 78.181 1.00 90.44 89 VAL A C 1
ATOM 692 O O . VAL A 1 89 ? -52.527 -30.109 77.324 1.00 90.44 89 VAL A O 1
ATOM 695 N N . THR A 1 90 ? -52.217 -31.342 79.170 1.00 88.75 90 THR A N 1
ATOM 696 C CA . THR A 1 90 ? -50.789 -31.014 79.332 1.00 88.75 90 THR A CA 1
ATOM 697 C C . THR A 1 90 ? -49.955 -31.519 78.154 1.00 88.75 90 THR A C 1
ATOM 699 O O . THR A 1 90 ? -49.120 -30.785 77.624 1.00 88.75 90 THR A O 1
ATOM 702 N N . VAL A 1 91 ? -50.200 -32.750 77.691 1.00 91.19 91 VAL A N 1
ATOM 703 C CA . VAL A 1 91 ? -49.522 -33.300 76.505 1.00 91.19 91 VAL A CA 1
ATOM 704 C C . VAL A 1 91 ? -49.865 -32.489 75.253 1.00 91.19 91 VAL A C 1
ATOM 706 O O . VAL A 1 91 ? -48.964 -32.168 74.479 1.00 91.19 91 VAL A O 1
ATOM 709 N N . ILE A 1 92 ? -51.131 -32.102 75.074 1.00 88.50 92 ILE A N 1
ATOM 710 C CA . ILE A 1 92 ? -51.567 -31.277 73.936 1.00 88.50 92 ILE A CA 1
ATOM 711 C C . ILE A 1 92 ? -50.929 -29.883 73.988 1.00 88.50 92 ILE A C 1
ATOM 713 O O . ILE A 1 92 ? -50.446 -29.400 72.963 1.00 88.50 92 ILE A O 1
ATOM 717 N N . ALA A 1 93 ? -50.874 -29.248 75.160 1.00 86.56 93 ALA A N 1
ATOM 718 C CA . ALA A 1 93 ? -50.239 -27.943 75.336 1.00 86.56 93 ALA A CA 1
ATOM 719 C C . ALA A 1 93 ? -48.733 -28.000 75.025 1.00 86.56 93 ALA A C 1
ATOM 721 O O . ALA A 1 93 ? -48.214 -27.142 74.305 1.00 86.56 93 ALA A O 1
ATOM 722 N N . ASN A 1 94 ? -48.045 -29.048 75.489 1.00 88.00 94 ASN A N 1
ATOM 723 C CA . ASN A 1 94 ? -46.625 -29.263 75.212 1.00 88.00 94 ASN A CA 1
ATOM 724 C C . ASN A 1 94 ? -46.370 -29.528 73.721 1.00 88.00 94 ASN A C 1
ATOM 726 O O . ASN A 1 94 ? -45.480 -28.914 73.134 1.00 88.00 94 ASN A O 1
ATOM 730 N N . LEU A 1 95 ? -47.175 -30.388 73.088 1.00 88.62 95 LEU A N 1
ATOM 731 C CA . LEU A 1 95 ? -47.058 -30.691 71.659 1.00 88.62 95 LEU A CA 1
ATOM 732 C C . LEU A 1 95 ? -47.353 -29.460 70.792 1.00 88.62 95 LEU A C 1
ATOM 734 O O . LEU A 1 95 ? -46.638 -29.207 69.827 1.00 88.62 95 LEU A O 1
ATOM 738 N N . THR A 1 96 ? -48.369 -28.672 71.148 1.00 85.75 96 THR A N 1
ATOM 739 C CA . THR A 1 96 ? -48.729 -27.436 70.435 1.00 85.75 96 THR A CA 1
ATOM 740 C C . THR A 1 96 ? -47.625 -26.394 70.562 1.00 85.75 96 THR A C 1
ATOM 742 O O . THR A 1 96 ? -47.267 -25.764 69.568 1.00 85.75 96 THR A O 1
ATOM 745 N N . SER A 1 97 ? -47.041 -26.256 71.756 1.00 84.25 97 SER A N 1
ATOM 746 C CA . SER A 1 97 ? -45.919 -25.345 71.999 1.00 84.25 97 SER A CA 1
ATOM 747 C C . SER A 1 97 ? -44.682 -25.755 71.195 1.00 84.25 97 SER A C 1
ATOM 749 O O . SER A 1 97 ? -44.106 -24.921 70.499 1.00 84.25 97 SER A O 1
ATOM 751 N N . ALA A 1 98 ? -44.329 -27.045 71.202 1.00 84.88 98 ALA A N 1
ATOM 752 C CA . ALA A 1 98 ? -43.208 -27.577 70.425 1.00 84.88 98 ALA A CA 1
ATOM 753 C C . ALA A 1 98 ? -43.436 -27.462 68.904 1.00 84.88 98 ALA A C 1
ATOM 755 O O . ALA A 1 98 ? -42.524 -27.105 68.157 1.00 84.88 98 ALA A O 1
ATOM 756 N N . ASN A 1 99 ? -44.661 -27.716 68.430 1.00 83.81 99 ASN A N 1
ATOM 757 C CA . ASN A 1 99 ? -45.009 -27.578 67.017 1.00 83.81 99 ASN A CA 1
ATOM 758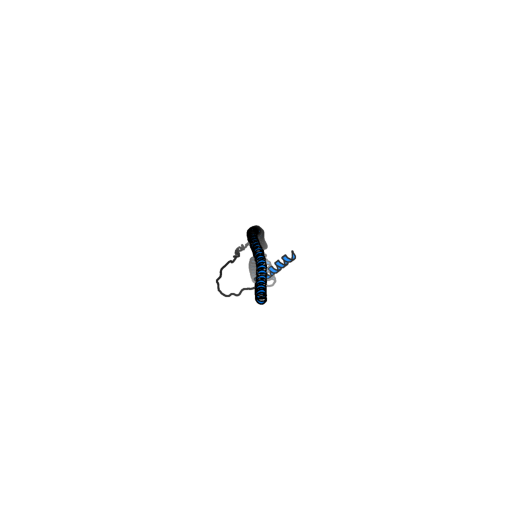 C C . ASN A 1 99 ? -44.966 -26.112 66.561 1.00 83.81 99 ASN A C 1
ATOM 760 O O . ASN A 1 99 ? -44.416 -25.819 65.502 1.00 83.81 99 ASN A O 1
ATOM 764 N N . MET A 1 100 ? -45.485 -25.178 67.366 1.00 80.56 100 MET A N 1
ATOM 765 C CA . MET A 1 100 ? -45.371 -23.747 67.075 1.00 80.56 100 MET A CA 1
ATOM 766 C C . MET A 1 100 ? -43.906 -23.304 67.017 1.00 80.56 100 MET A C 1
ATOM 768 O O . MET A 1 100 ? -43.531 -22.611 66.076 1.00 80.56 100 MET A O 1
ATOM 772 N N . GLU A 1 101 ? -43.060 -23.732 67.958 1.00 79.06 101 GLU A N 1
ATOM 773 C CA . GLU A 1 101 ? -41.626 -23.414 67.947 1.00 79.06 101 GLU A CA 1
ATOM 774 C C . GLU A 1 101 ? -40.927 -23.899 66.665 1.00 79.06 101 GLU A C 1
ATOM 776 O O . GLU A 1 101 ? -40.166 -23.141 66.056 1.00 79.06 101 GLU A O 1
ATOM 781 N N . SER A 1 102 ? -41.244 -25.113 66.198 1.00 80.38 102 SER A N 1
ATOM 782 C CA . SER A 1 102 ? -40.737 -25.624 64.918 1.00 80.38 102 SER A CA 1
ATOM 783 C C . SER A 1 102 ? -41.267 -24.817 63.730 1.00 80.38 102 SER A C 1
ATOM 785 O O . SER A 1 102 ? -40.488 -24.396 62.877 1.00 80.38 102 SER A O 1
ATOM 787 N N . MET A 1 103 ? -42.573 -24.540 63.685 1.00 75.75 103 MET A N 1
ATOM 788 C CA . MET A 1 103 ? -43.180 -23.770 62.596 1.00 75.75 103 MET A CA 1
ATOM 789 C C . MET A 1 103 ? -42.609 -22.353 62.503 1.00 75.75 103 MET A C 1
ATOM 791 O O . MET A 1 103 ? -42.337 -21.887 61.403 1.00 75.75 103 MET A O 1
ATOM 795 N N . TYR A 1 104 ? -42.368 -21.668 63.623 1.00 71.19 104 TYR A N 1
ATOM 796 C CA . TYR A 1 104 ? -41.780 -20.323 63.611 1.00 71.19 104 TYR A CA 1
ATOM 797 C C . TYR A 1 104 ? -40.315 -20.303 63.170 1.00 71.19 104 TYR A C 1
ATOM 799 O O . TYR A 1 104 ? -39.862 -19.291 62.639 1.00 71.19 104 TYR A O 1
ATOM 807 N N . LYS A 1 105 ? -39.576 -21.399 63.373 1.00 69.94 105 LYS A N 1
ATOM 808 C CA . LYS A 1 105 ? -38.199 -21.543 62.886 1.00 69.94 105 LYS A CA 1
ATOM 809 C C . LYS A 1 105 ? -38.141 -21.730 61.367 1.00 69.94 105 LYS A C 1
ATOM 811 O O . LYS A 1 105 ? -37.211 -21.231 60.736 1.00 69.94 105 LYS A O 1
ATOM 816 N N . ASP A 1 106 ? -39.134 -22.415 60.806 1.00 67.56 106 ASP A N 1
ATOM 817 C CA . ASP A 1 106 ? -39.213 -22.712 59.371 1.00 67.56 106 ASP A CA 1
ATOM 818 C C . ASP A 1 106 ? -40.018 -21.660 58.583 1.00 67.56 106 ASP A C 1
ATOM 820 O O . ASP A 1 106 ? -39.904 -21.563 57.359 1.00 67.56 106 ASP A O 1
ATOM 824 N N . MET A 1 107 ? -40.818 -20.835 59.264 1.00 69.62 107 MET A N 1
ATOM 825 C CA . MET A 1 107 ? -41.556 -19.734 58.652 1.00 69.62 107 MET A CA 1
ATOM 826 C C . MET A 1 107 ? -40.646 -18.552 58.321 1.00 69.62 107 MET A C 1
ATOM 828 O O . MET A 1 107 ? -39.900 -18.041 59.153 1.00 69.62 107 MET A O 1
ATOM 832 N N . VAL A 1 108 ? -40.794 -18.040 57.100 1.00 60.84 108 VAL A N 1
ATOM 833 C CA . VAL A 1 108 ? -40.207 -16.760 56.702 1.00 60.84 108 VAL A CA 1
ATOM 834 C C . VAL A 1 108 ? -41.141 -15.642 57.147 1.00 60.84 108 VAL A C 1
ATOM 836 O O . VAL A 1 108 ? -42.297 -15.565 56.728 1.00 60.84 108 VAL A O 1
ATOM 839 N N . THR A 1 109 ? -40.641 -14.760 58.006 1.00 68.06 109 THR A N 1
ATOM 840 C CA . THR A 1 109 ? -41.411 -13.600 58.466 1.00 68.06 109 THR A CA 1
ATOM 841 C C . THR A 1 109 ? -41.482 -12.531 57.367 1.00 68.06 109 THR A C 1
ATOM 843 O O . THR A 1 109 ? -40.534 -12.348 56.601 1.00 68.06 109 THR A O 1
ATOM 846 N N . LYS A 1 110 ? -42.592 -11.778 57.282 1.00 72.25 110 LYS A N 1
ATOM 847 C CA . LYS A 1 110 ? -42.725 -10.666 56.313 1.00 72.25 110 LYS A CA 1
ATOM 848 C C . LYS A 1 110 ? -41.539 -9.675 56.347 1.00 72.25 110 LYS A C 1
ATOM 850 O O . LYS A 1 110 ? -41.071 -9.313 55.271 1.00 72.25 110 LYS A O 1
ATOM 855 N N . PRO A 1 111 ? -40.989 -9.297 57.522 1.00 73.94 111 PRO A N 1
ATOM 856 C CA . PRO A 1 111 ? -39.791 -8.458 57.599 1.00 73.94 111 PRO A CA 1
ATOM 857 C C . PRO A 1 111 ? -38.536 -9.108 56.994 1.00 73.94 111 PRO A C 1
ATOM 859 O O . PRO A 1 111 ? -37.776 -8.437 56.301 1.00 73.94 111 PRO A O 1
ATOM 862 N N . GLN A 1 112 ? -38.314 -10.414 57.200 1.00 67.62 112 GLN A N 1
ATOM 863 C CA . GLN A 1 112 ? -37.199 -11.129 56.559 1.00 67.62 112 GLN A CA 1
ATOM 864 C C . GLN A 1 112 ? -37.341 -11.158 55.034 1.00 67.62 112 GLN A C 1
ATOM 866 O O . GLN A 1 112 ? -36.347 -10.993 54.325 1.00 67.62 112 GLN A O 1
ATOM 871 N N . GLN A 1 113 ? -38.562 -11.343 54.527 1.00 72.31 113 GLN A N 1
ATOM 872 C CA . GLN A 1 113 ? -38.833 -11.319 53.090 1.00 72.31 113 GLN A CA 1
ATOM 873 C C . GLN A 1 113 ? -38.540 -9.938 52.483 1.00 72.31 113 GLN A C 1
ATOM 875 O O . GLN A 1 113 ? -37.941 -9.856 51.411 1.00 72.31 113 GLN A O 1
ATOM 880 N N . GLU A 1 114 ? -38.911 -8.857 53.171 1.00 78.62 114 GLU A N 1
ATOM 881 C CA . GLU A 1 114 ? -38.658 -7.489 52.710 1.00 78.62 114 GLU A CA 1
ATOM 882 C C . GLU A 1 114 ? -37.160 -7.154 52.683 1.00 78.62 114 GLU A C 1
ATOM 884 O O . GLU A 1 114 ? -36.671 -6.617 51.689 1.00 78.62 114 GLU A O 1
ATOM 889 N N . ILE A 1 115 ? -36.405 -7.543 53.716 1.00 81.75 115 ILE A N 1
ATOM 890 C CA . ILE A 1 115 ? -34.953 -7.308 53.770 1.00 81.75 115 ILE A CA 1
ATOM 891 C C . ILE A 1 115 ? -34.229 -8.088 52.665 1.00 81.75 115 ILE A C 1
ATOM 893 O O . ILE A 1 115 ? -33.352 -7.544 51.991 1.00 81.75 115 ILE A O 1
ATOM 897 N N . MET A 1 116 ? -34.622 -9.343 52.427 1.00 78.56 116 MET A N 1
ATOM 898 C CA . MET A 1 116 ? -34.076 -10.134 51.321 1.00 78.56 116 MET A CA 1
ATOM 899 C C . MET A 1 116 ? -34.373 -9.476 49.967 1.00 78.56 116 MET A C 1
ATOM 901 O O . MET A 1 116 ? -33.490 -9.391 49.114 1.00 78.56 116 MET A O 1
ATOM 905 N N . LEU A 1 117 ? -35.595 -8.976 49.774 1.00 81.69 117 LEU A N 1
ATOM 906 C CA . LEU A 1 117 ? -35.995 -8.309 48.539 1.00 81.69 117 LEU A CA 1
ATOM 907 C C . LEU A 1 117 ? -35.199 -7.016 48.318 1.00 81.69 117 LEU A C 1
ATOM 909 O O . LEU A 1 117 ? -34.699 -6.798 47.214 1.00 81.69 117 LEU A O 1
ATOM 913 N N . GLN A 1 118 ? -35.006 -6.204 49.359 1.00 85.56 118 GLN A N 1
ATOM 914 C CA . GLN A 1 118 ? -34.169 -5.001 49.290 1.00 85.56 118 GLN A CA 1
ATOM 915 C C . GLN A 1 118 ? -32.719 -5.336 48.921 1.00 85.56 118 GLN A C 1
ATOM 917 O O . GLN A 1 118 ? -32.116 -4.648 48.097 1.00 85.56 118 GLN A O 1
ATOM 922 N N . GLN A 1 119 ? -32.168 -6.421 49.471 1.00 85.31 119 GLN A N 1
ATOM 923 C CA . GLN A 1 119 ? -30.823 -6.875 49.127 1.00 85.31 119 GLN A CA 1
ATOM 924 C C . GLN A 1 119 ? -30.737 -7.308 47.655 1.00 85.31 119 GLN A C 1
ATOM 926 O O . GLN A 1 119 ? -29.817 -6.895 46.949 1.00 85.31 119 GLN A O 1
ATOM 931 N N . ILE A 1 120 ? -31.716 -8.073 47.161 1.00 85.38 120 ILE A N 1
ATOM 932 C CA . ILE A 1 120 ? -31.795 -8.460 45.743 1.00 85.38 120 ILE A CA 1
ATOM 933 C C . ILE A 1 120 ? -31.892 -7.217 44.846 1.00 85.38 120 ILE A C 1
ATOM 935 O O . ILE A 1 120 ? -31.176 -7.130 43.850 1.00 85.38 120 ILE A O 1
ATOM 939 N N . MET A 1 121 ? -32.717 -6.231 45.207 1.00 87.81 121 MET A N 1
ATOM 940 C CA . MET A 1 121 ? -32.836 -4.981 44.448 1.00 87.81 121 MET A CA 1
ATOM 941 C C . MET A 1 121 ? -31.517 -4.203 44.402 1.00 87.81 121 MET A C 1
ATOM 943 O O . MET A 1 121 ? -31.104 -3.783 43.324 1.00 87.81 121 MET A O 1
ATOM 947 N N . ALA A 1 122 ? -30.811 -4.082 45.529 1.00 89.94 122 ALA A N 1
ATOM 948 C CA . ALA A 1 122 ? -29.505 -3.426 45.571 1.00 89.94 122 ALA A CA 1
ATOM 949 C C . ALA A 1 122 ? -28.470 -4.137 44.679 1.00 89.94 122 ALA A C 1
ATOM 951 O O . ALA A 1 122 ? -27.685 -3.480 43.989 1.00 89.94 122 ALA A O 1
ATOM 952 N N . HIS A 1 123 ? -28.493 -5.474 44.639 1.00 87.56 123 HIS A N 1
ATOM 953 C CA . HIS A 1 123 ? -27.644 -6.250 43.732 1.00 87.56 123 HIS A CA 1
ATOM 954 C C . HIS A 1 123 ? -28.004 -6.013 42.258 1.00 87.56 123 HIS A C 1
ATOM 956 O O . HIS A 1 123 ? -27.105 -5.802 41.442 1.00 87.56 123 HIS A O 1
ATOM 962 N N . LEU A 1 124 ? -29.293 -5.977 41.909 1.00 90.69 124 LEU A N 1
ATOM 963 C CA . LEU A 1 124 ? -29.736 -5.658 40.546 1.00 90.69 124 LEU A CA 1
ATOM 964 C C . LEU A 1 124 ? -29.337 -4.238 40.126 1.00 90.69 124 LEU A C 1
ATOM 966 O O . LEU A 1 124 ? -28.935 -4.023 38.981 1.00 90.69 124 LEU A O 1
ATOM 970 N N . ASP A 1 125 ? -29.398 -3.276 41.045 1.00 91.62 125 ASP A N 1
ATOM 971 C CA . ASP A 1 125 ? -28.971 -1.901 40.786 1.00 91.62 125 ASP A CA 1
ATOM 972 C C . ASP A 1 125 ? -27.454 -1.786 40.589 1.00 91.62 125 ASP A C 1
ATOM 974 O O . ASP A 1 125 ? -27.009 -0.969 39.780 1.00 91.62 125 ASP A O 1
ATOM 978 N N . SER A 1 126 ? -26.656 -2.611 41.276 1.00 90.38 126 SER A N 1
ATOM 979 C CA . SER A 1 126 ? -25.213 -2.723 41.019 1.00 90.38 126 SER A CA 1
ATOM 980 C C . SER A 1 126 ? -24.943 -3.266 39.618 1.00 90.38 126 SER A C 1
ATOM 982 O O . SER A 1 126 ? -24.245 -2.620 38.844 1.00 90.38 126 SER A O 1
ATOM 984 N N . ILE A 1 127 ? -25.578 -4.384 39.248 1.00 90.88 127 ILE A N 1
ATOM 985 C CA . ILE A 1 127 ? -25.428 -4.998 37.917 1.00 90.88 127 ILE A CA 1
ATOM 986 C C . ILE A 1 127 ? -25.824 -4.009 36.814 1.00 90.88 127 ILE A C 1
ATOM 988 O O . ILE A 1 127 ? -25.148 -3.906 35.791 1.00 90.88 127 ILE A O 1
ATOM 992 N N . ARG A 1 128 ? -26.897 -3.232 37.019 1.00 92.00 128 ARG A N 1
ATOM 993 C CA . ARG A 1 128 ? -27.316 -2.203 36.057 1.00 92.00 128 ARG A CA 1
ATOM 994 C C . ARG A 1 128 ? -26.253 -1.114 35.886 1.00 92.00 128 ARG A C 1
ATOM 996 O O . ARG A 1 128 ? -26.037 -0.663 34.764 1.00 92.00 128 ARG A O 1
ATOM 1003 N N . LYS A 1 129 ? -25.594 -0.684 36.968 1.00 91.44 129 LYS A N 1
ATOM 1004 C CA . LYS A 1 129 ? -24.492 0.290 36.889 1.00 91.44 129 LYS A CA 1
ATOM 1005 C C . LYS A 1 129 ? -23.301 -0.291 36.138 1.00 91.44 129 LYS A C 1
ATOM 1007 O O . LYS A 1 129 ? -22.784 0.384 35.255 1.00 91.44 129 LYS A O 1
ATOM 1012 N N . ASP A 1 130 ? -22.928 -1.532 36.433 1.00 88.06 130 ASP A N 1
ATOM 1013 C CA . ASP A 1 130 ? -21.806 -2.205 35.772 1.00 88.06 130 ASP A CA 1
ATOM 1014 C C . ASP A 1 130 ? -22.056 -2.356 34.265 1.00 88.06 130 ASP A C 1
ATOM 1016 O O . ASP A 1 130 ? -21.171 -2.064 33.464 1.00 88.06 130 ASP A O 1
ATOM 1020 N N . MET A 1 131 ? -23.288 -2.689 33.861 1.00 87.12 131 MET A N 1
ATOM 1021 C CA . MET A 1 131 ? -23.697 -2.734 32.452 1.00 87.12 131 MET A CA 1
ATOM 1022 C C . MET A 1 131 ? -23.519 -1.377 31.758 1.00 87.12 131 MET A C 1
ATOM 102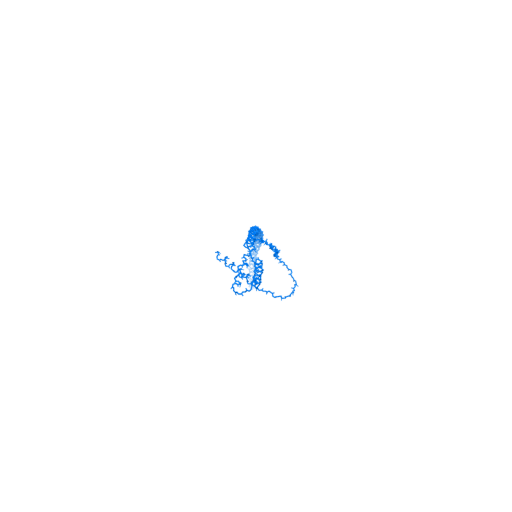4 O O . MET A 1 131 ? -22.901 -1.299 30.701 1.00 87.12 131 MET A O 1
ATOM 1028 N N . VAL A 1 132 ? -24.016 -0.295 32.367 1.00 85.31 132 VAL A N 1
ATOM 1029 C CA . VAL A 1 132 ? -23.907 1.062 31.802 1.00 85.31 132 VAL A CA 1
ATOM 1030 C C . VAL A 1 132 ? -22.449 1.531 31.738 1.00 85.31 132 VAL A C 1
ATOM 1032 O O . VAL A 1 132 ? -22.062 2.205 30.781 1.00 85.31 132 VAL A O 1
ATOM 1035 N N . ILE A 1 133 ? -21.628 1.190 32.735 1.00 83.62 133 ILE A N 1
ATOM 1036 C CA . ILE A 1 133 ? -20.194 1.514 32.746 1.00 83.62 133 ILE A CA 1
ATOM 1037 C C . ILE A 1 133 ? -19.478 0.773 31.619 1.00 83.62 133 ILE A C 1
ATOM 1039 O O . ILE A 1 133 ? -18.704 1.395 30.894 1.00 83.62 133 ILE A O 1
ATOM 1043 N N . LEU A 1 134 ? -19.762 -0.516 31.441 1.00 79.81 134 LEU A N 1
ATOM 1044 C CA . LEU A 1 134 ? -19.162 -1.328 30.388 1.00 79.81 134 LEU A CA 1
ATOM 1045 C C . LEU A 1 134 ? -19.553 -0.806 28.999 1.00 79.81 134 LEU A C 1
ATOM 1047 O O . LEU A 1 134 ? -18.681 -0.548 28.171 1.00 79.81 134 LEU A O 1
ATOM 1051 N N . GLU A 1 135 ? -20.844 -0.539 28.777 1.00 77.31 135 GLU A N 1
ATOM 1052 C CA . GLU A 1 135 ? -21.342 0.038 27.523 1.00 77.31 135 GLU A CA 1
ATOM 1053 C C . GLU A 1 135 ? -20.704 1.398 27.223 1.00 77.31 135 GLU A C 1
ATOM 1055 O O . GLU A 1 135 ? -20.346 1.678 26.082 1.00 77.31 135 GLU A O 1
ATOM 1060 N N . LYS A 1 136 ? -20.522 2.257 28.231 1.00 80.81 136 LYS A N 1
ATOM 1061 C CA . LYS A 1 136 ? -19.941 3.586 28.016 1.00 80.81 136 LYS A CA 1
ATOM 1062 C C . LYS A 1 136 ? -18.418 3.552 27.855 1.00 80.81 136 LYS A C 1
ATOM 1064 O O . LYS A 1 136 ? -17.885 4.305 27.044 1.00 80.81 136 LYS A O 1
ATOM 1069 N N . SER A 1 137 ? -17.724 2.706 28.613 1.00 80.69 137 SER A N 1
ATOM 1070 C CA . SER A 1 137 ? -16.260 2.627 28.622 1.00 80.69 137 SER A CA 1
ATOM 1071 C C . SER A 1 137 ? -15.722 1.862 27.417 1.00 80.69 137 SER A C 1
ATOM 1073 O O . SER A 1 137 ? -14.852 2.363 26.706 1.00 80.69 137 SER A O 1
ATOM 1075 N N . GLU A 1 138 ? -16.237 0.661 27.154 1.00 74.25 138 GLU A N 1
ATOM 1076 C CA . GLU A 1 138 ? -15.697 -0.190 26.092 1.00 74.25 138 GLU A CA 1
ATOM 1077 C C . GLU A 1 138 ? -16.128 0.297 24.713 1.00 74.25 138 GLU A C 1
ATOM 1079 O O . GLU A 1 138 ? -15.318 0.314 23.794 1.00 74.25 138 GLU A O 1
ATOM 1084 N N . PHE A 1 139 ? -17.358 0.794 24.563 1.00 72.69 139 PHE A N 1
ATOM 1085 C CA . PHE A 1 139 ? -17.818 1.294 23.268 1.00 72.69 139 PHE A CA 1
ATOM 1086 C C . PHE A 1 139 ? -17.153 2.619 22.883 1.00 72.69 139 PHE A C 1
ATOM 1088 O O . PHE A 1 139 ? -16.882 2.844 21.706 1.00 72.69 139 PHE A O 1
ATOM 1095 N N . SER A 1 140 ? -16.853 3.489 23.856 1.00 73.00 140 SER A N 1
ATOM 1096 C CA . SER A 1 140 ? -16.105 4.721 23.588 1.00 73.00 140 SER A CA 1
ATOM 1097 C C . SER A 1 140 ? -14.666 4.409 23.190 1.00 73.00 140 SER A C 1
ATOM 1099 O O . SER A 1 140 ? -14.208 4.931 22.178 1.00 73.00 140 SER A O 1
ATOM 1101 N N . ASN A 1 141 ? -13.985 3.527 23.929 1.00 79.62 141 ASN A N 1
ATOM 1102 C CA . ASN A 1 141 ? -12.603 3.154 23.630 1.00 79.62 141 ASN A CA 1
ATOM 1103 C C . ASN A 1 141 ? -12.485 2.415 22.292 1.00 79.62 141 ASN A C 1
ATOM 1105 O O . ASN A 1 141 ? -11.659 2.791 21.464 1.00 79.62 141 ASN A O 1
ATOM 1109 N N . LEU A 1 142 ? -13.350 1.428 22.036 1.00 78.75 142 LEU A N 1
ATOM 1110 C CA . LEU A 1 142 ? -13.361 0.693 20.768 1.00 78.75 142 LEU A CA 1
ATOM 1111 C C . LEU A 1 142 ? -13.699 1.603 19.589 1.00 78.75 142 LEU A C 1
ATOM 1113 O O . LEU A 1 142 ? -13.151 1.432 18.505 1.00 78.75 142 LEU A O 1
ATOM 1117 N N . ARG A 1 143 ? -14.586 2.585 19.779 1.00 78.81 143 ARG A N 1
ATOM 1118 C CA . ARG A 1 143 ? -14.901 3.556 18.731 1.00 78.81 143 ARG A CA 1
ATOM 1119 C C . ARG A 1 143 ? -13.716 4.464 18.430 1.00 78.81 143 ARG A C 1
ATOM 1121 O O . ARG A 1 143 ? -13.421 4.664 17.258 1.00 78.81 143 ARG A O 1
ATOM 1128 N N . THR A 1 144 ? -13.042 4.998 19.447 1.00 84.56 144 THR A N 1
ATOM 1129 C CA . THR A 1 144 ? -11.859 5.845 19.234 1.00 84.56 144 THR A CA 1
ATOM 1130 C C . THR A 1 144 ? -10.712 5.061 18.609 1.00 84.56 144 THR A C 1
ATOM 1132 O O . THR A 1 144 ? -10.094 5.541 17.665 1.00 84.56 144 THR A O 1
ATOM 1135 N N . GLU A 1 145 ? -10.481 3.831 19.071 1.00 86.81 145 GLU A N 1
ATOM 1136 C CA . GLU A 1 145 ? -9.450 2.948 18.524 1.00 86.81 145 GLU A CA 1
ATOM 1137 C C . GLU A 1 145 ? -9.752 2.594 17.063 1.00 86.81 145 GLU A C 1
ATOM 1139 O O . GLU A 1 145 ? -8.889 2.756 16.208 1.00 86.81 145 GLU A O 1
ATOM 1144 N N . ASN A 1 146 ? -10.998 2.233 16.737 1.00 86.62 146 ASN A N 1
ATOM 1145 C CA . ASN A 1 146 ? -11.397 1.942 15.359 1.00 86.62 146 ASN A CA 1
ATOM 1146 C C . ASN A 1 146 ? -11.294 3.177 14.448 1.00 86.62 146 ASN A C 1
ATOM 1148 O O . ASN A 1 146 ? -10.794 3.077 13.329 1.00 86.62 146 ASN A O 1
ATOM 1152 N N . GLU A 1 147 ? -11.734 4.351 14.913 1.00 89.62 147 GLU A N 1
ATOM 1153 C CA . GLU A 1 147 ? -11.618 5.596 14.147 1.00 89.62 147 GLU A CA 1
ATOM 1154 C C . GLU A 1 147 ? -10.148 5.945 13.855 1.00 89.62 147 GLU A C 1
ATOM 1156 O O . GLU A 1 147 ? -9.830 6.378 12.743 1.00 89.62 147 GLU A O 1
ATOM 1161 N N . ASP A 1 148 ? -9.243 5.734 14.811 1.00 91.62 148 ASP A N 1
ATOM 1162 C CA . ASP A 1 148 ? -7.816 6.004 14.634 1.00 91.62 148 ASP A CA 1
ATOM 1163 C C . ASP A 1 148 ? -7.108 4.937 13.789 1.00 91.62 148 ASP A C 1
ATOM 1165 O O . ASP A 1 148 ? -6.293 5.289 12.931 1.00 91.62 148 ASP A O 1
ATOM 1169 N N . GLU A 1 149 ? -7.467 3.660 13.928 1.00 91.06 149 GLU A N 1
ATOM 1170 C CA . GLU A 1 149 ? -7.000 2.591 13.039 1.00 91.06 149 GLU A CA 1
ATOM 1171 C C . GLU A 1 149 ? -7.430 2.840 11.591 1.00 91.06 149 GLU A C 1
ATOM 1173 O O . GLU A 1 149 ? -6.602 2.762 10.681 1.00 91.06 149 GLU A O 1
ATOM 1178 N N . VAL A 1 150 ? -8.688 3.230 11.357 1.00 90.56 150 VAL A N 1
ATOM 1179 C CA . VAL A 1 150 ? -9.191 3.567 10.016 1.00 90.56 150 VAL A CA 1
ATOM 1180 C C . VAL A 1 150 ? -8.459 4.780 9.442 1.00 90.56 150 VAL A C 1
ATOM 1182 O O . VAL A 1 150 ? -8.077 4.767 8.267 1.00 90.56 150 VAL A O 1
ATOM 1185 N N . LYS A 1 151 ? -8.215 5.827 10.242 1.00 91.94 151 LYS A N 1
ATOM 1186 C CA . LYS A 1 151 ? -7.416 6.985 9.800 1.00 91.94 151 LYS A CA 1
ATOM 1187 C C . LYS A 1 151 ? -5.990 6.575 9.449 1.00 91.94 151 LYS A C 1
ATOM 1189 O O . LYS A 1 151 ? -5.492 6.997 8.406 1.00 91.94 151 LYS A O 1
ATOM 1194 N N . LYS A 1 152 ? -5.350 5.748 10.280 1.00 92.88 152 LYS A N 1
ATOM 1195 C CA . LYS A 1 152 ? -3.993 5.247 10.044 1.00 92.88 152 LYS A CA 1
ATOM 1196 C C . LYS A 1 152 ? -3.932 4.413 8.769 1.00 92.88 152 LYS A C 1
ATOM 1198 O O . LYS A 1 152 ? -3.100 4.701 7.918 1.00 92.88 152 LYS A O 1
ATOM 1203 N N . MET A 1 153 ? -4.843 3.456 8.592 1.00 90.31 153 MET A N 1
ATOM 1204 C CA . MET A 1 153 ? -4.939 2.649 7.370 1.00 90.31 153 MET A CA 1
ATOM 1205 C C . MET A 1 153 ? -5.162 3.516 6.131 1.00 90.31 153 MET A C 1
ATOM 1207 O O . MET A 1 153 ? -4.545 3.288 5.093 1.00 90.31 153 MET A O 1
ATOM 1211 N N . ARG A 1 154 ? -6.020 4.539 6.224 1.00 91.12 154 ARG A N 1
ATOM 1212 C CA . ARG A 1 154 ? -6.267 5.470 5.118 1.00 91.12 154 ARG A CA 1
ATOM 1213 C C . ARG A 1 154 ? -5.029 6.301 4.781 1.00 91.12 154 ARG A C 1
ATOM 1215 O O . ARG A 1 154 ? -4.753 6.506 3.600 1.00 91.12 154 ARG A O 1
ATOM 1222 N N . ALA A 1 155 ? -4.308 6.787 5.789 1.00 91.75 155 ALA A N 1
ATOM 1223 C CA . ALA A 1 155 ? -3.072 7.540 5.599 1.00 91.75 155 ALA A CA 1
ATOM 1224 C C . ALA A 1 155 ? -1.979 6.665 4.970 1.00 91.75 155 ALA A C 1
ATOM 1226 O O . ALA A 1 155 ? -1.364 7.085 3.994 1.00 91.75 155 ALA A O 1
ATOM 1227 N N . ASP A 1 156 ? -1.813 5.440 5.469 1.00 93.19 156 ASP A N 1
ATOM 1228 C CA . ASP A 1 156 ? -0.866 4.446 4.957 1.00 93.19 156 ASP A CA 1
ATOM 1229 C C . ASP A 1 156 ? -1.166 4.085 3.496 1.00 93.19 156 ASP A C 1
ATOM 1231 O O . ASP A 1 156 ? -0.319 4.252 2.626 1.00 93.19 156 ASP A O 1
ATOM 1235 N N . THR A 1 157 ? -2.428 3.761 3.191 1.00 92.00 157 THR A N 1
ATOM 1236 C CA . THR A 1 157 ? -2.882 3.489 1.815 1.00 92.00 157 THR A CA 1
ATOM 1237 C C . THR A 1 157 ? -2.644 4.688 0.891 1.00 92.00 157 THR A C 1
ATOM 1239 O O . THR A 1 157 ? -2.260 4.531 -0.263 1.00 92.00 157 THR A O 1
ATOM 1242 N N . THR A 1 158 ? -2.867 5.914 1.373 1.00 92.62 158 THR A N 1
ATOM 1243 C CA . THR A 1 158 ? -2.643 7.122 0.562 1.00 92.62 158 THR A CA 1
ATOM 1244 C C . THR A 1 158 ? -1.153 7.352 0.302 1.00 92.62 158 THR A C 1
ATOM 1246 O O . THR A 1 158 ? -0.780 7.778 -0.790 1.00 92.62 158 THR A O 1
ATOM 1249 N N . LEU A 1 159 ? -0.299 7.085 1.290 1.00 93.56 159 LEU A N 1
ATOM 1250 C CA . LEU A 1 159 ? 1.149 7.203 1.154 1.00 93.56 159 LEU A CA 1
ATOM 1251 C C . LEU A 1 159 ? 1.701 6.154 0.183 1.00 93.56 159 LEU A C 1
ATOM 1253 O O . LEU A 1 159 ? 2.473 6.518 -0.700 1.00 93.56 159 LEU A O 1
ATOM 1257 N N . ASP A 1 160 ? 1.243 4.909 0.284 1.00 94.69 160 ASP A N 1
ATOM 1258 C CA . ASP A 1 160 ? 1.603 3.824 -0.633 1.00 94.69 160 ASP A CA 1
ATOM 1259 C C . ASP A 1 160 ? 1.226 4.158 -2.086 1.00 94.69 160 ASP A C 1
ATOM 1261 O O . ASP A 1 160 ? 2.079 4.161 -2.974 1.00 94.69 160 ASP A O 1
ATOM 1265 N N . LEU A 1 161 ? -0.019 4.599 -2.317 1.00 93.69 161 LEU A N 1
ATOM 1266 C CA . LEU A 1 161 ? -0.465 5.052 -3.639 1.00 93.69 161 LEU A CA 1
ATOM 1267 C C . LEU A 1 161 ? 0.375 6.215 -4.181 1.00 93.69 161 LEU A C 1
ATOM 1269 O O . LEU A 1 161 ? 0.637 6.281 -5.383 1.00 93.69 161 LEU A O 1
ATOM 1273 N N . ASN A 1 162 ? 0.792 7.148 -3.323 1.00 94.19 162 ASN A N 1
ATOM 1274 C CA . ASN A 1 162 ? 1.630 8.271 -3.738 1.00 94.19 162 ASN A CA 1
ATOM 1275 C C . ASN A 1 162 ? 3.055 7.831 -4.092 1.00 94.19 162 ASN A C 1
ATOM 1277 O O . ASN A 1 162 ? 3.607 8.331 -5.075 1.00 94.19 162 ASN A O 1
ATOM 1281 N N . LEU A 1 163 ? 3.639 6.903 -3.331 1.00 93.94 163 LEU A N 1
ATOM 1282 C CA . LEU A 1 163 ? 4.952 6.336 -3.633 1.00 93.94 163 LEU A CA 1
ATOM 1283 C C . LEU A 1 163 ? 4.924 5.566 -4.952 1.00 93.94 163 LEU A C 1
ATOM 1285 O O . LEU A 1 163 ? 5.773 5.806 -5.812 1.00 93.94 163 LEU A O 1
ATOM 1289 N N . GLU A 1 164 ? 3.920 4.716 -5.155 1.00 94.00 164 GLU A N 1
ATOM 1290 C CA . GLU A 1 164 ? 3.792 3.947 -6.392 1.00 94.00 164 GLU A CA 1
ATOM 1291 C C . GLU A 1 164 ? 3.518 4.863 -7.592 1.00 94.00 164 GLU A C 1
ATOM 1293 O O . GLU A 1 164 ? 4.137 4.722 -8.646 1.00 94.00 164 GLU A O 1
ATOM 1298 N N . LYS A 1 165 ? 2.682 5.896 -7.422 1.00 95.25 165 LYS A N 1
ATOM 1299 C CA . LYS A 1 165 ? 2.483 6.922 -8.453 1.00 95.25 165 LYS A CA 1
ATOM 1300 C C . LYS A 1 165 ? 3.787 7.645 -8.793 1.00 95.25 165 LYS A C 1
ATOM 1302 O O . LYS A 1 165 ? 4.052 7.863 -9.974 1.00 95.25 165 LYS A O 1
ATOM 1307 N N . SER A 1 166 ? 4.596 8.008 -7.795 1.00 95.00 166 SER A N 1
ATOM 1308 C CA . SER A 1 166 ? 5.911 8.619 -8.031 1.00 95.00 166 SER A CA 1
ATOM 1309 C C . SER A 1 166 ? 6.815 7.674 -8.819 1.00 95.00 166 SER A C 1
ATOM 1311 O O . SER A 1 166 ? 7.403 8.080 -9.817 1.00 95.00 166 SER A O 1
ATOM 1313 N N . ARG A 1 167 ? 6.858 6.397 -8.429 1.00 95.69 167 ARG A N 1
ATOM 1314 C CA . ARG A 1 167 ? 7.660 5.368 -9.095 1.00 95.69 167 ARG A CA 1
ATOM 1315 C C . ARG A 1 167 ? 7.269 5.182 -10.560 1.00 95.69 167 ARG A C 1
ATOM 1317 O O . ARG A 1 167 ? 8.142 5.138 -11.422 1.00 95.69 167 ARG A O 1
ATOM 1324 N N . ILE A 1 168 ? 5.969 5.119 -10.845 1.00 94.69 168 ILE A N 1
ATOM 1325 C CA . ILE A 1 168 ? 5.440 5.019 -12.212 1.00 94.69 168 ILE A CA 1
ATOM 1326 C C . ILE A 1 168 ? 5.842 6.245 -13.034 1.00 94.69 168 ILE A C 1
ATOM 1328 O O . ILE A 1 168 ? 6.263 6.101 -14.179 1.00 94.69 168 ILE A O 1
ATOM 1332 N N . VAL A 1 169 ? 5.736 7.449 -12.463 1.00 95.31 169 VAL A N 1
ATOM 1333 C CA . VAL A 1 169 ? 6.124 8.690 -13.151 1.00 95.31 169 VAL A CA 1
ATOM 1334 C C . VAL A 1 169 ? 7.621 8.708 -13.460 1.00 95.31 169 VAL A C 1
ATOM 1336 O O . VAL A 1 169 ? 8.001 9.095 -14.564 1.00 95.31 169 VAL A O 1
ATOM 1339 N N . ASP A 1 170 ? 8.468 8.268 -12.533 1.00 94.94 170 ASP A N 1
ATOM 1340 C CA . ASP A 1 170 ? 9.916 8.216 -12.750 1.00 94.94 170 ASP A CA 1
ATOM 1341 C C . ASP A 1 170 ? 10.298 7.168 -13.803 1.00 94.94 170 ASP A C 1
ATOM 1343 O O . ASP A 1 170 ? 11.097 7.460 -14.693 1.00 94.94 170 ASP A O 1
ATOM 1347 N N . MET A 1 171 ? 9.669 5.988 -13.781 1.00 95.12 171 MET A N 1
ATOM 1348 C CA . MET A 1 171 ? 9.832 4.986 -14.841 1.00 95.12 171 MET A CA 1
ATOM 1349 C C . MET A 1 171 ? 9.370 5.512 -16.202 1.00 95.12 171 MET A C 1
ATOM 1351 O O . MET A 1 171 ? 10.053 5.301 -17.201 1.00 95.12 171 MET A O 1
ATOM 1355 N N . PHE A 1 172 ? 8.240 6.222 -16.252 1.00 95.50 172 PHE A N 1
ATOM 1356 C CA . PHE A 1 172 ? 7.734 6.815 -17.488 1.00 95.50 172 PHE A CA 1
ATOM 1357 C C . PHE A 1 172 ? 8.698 7.872 -18.040 1.00 95.50 172 PHE A C 1
ATOM 1359 O O . PHE A 1 172 ? 8.969 7.894 -19.238 1.00 95.50 172 PHE A O 1
ATOM 1366 N N . ARG A 1 173 ? 9.273 8.710 -17.170 1.00 95.12 173 ARG A N 1
ATOM 1367 C CA . ARG A 1 173 ? 10.309 9.682 -17.553 1.00 95.12 173 ARG A CA 1
ATOM 1368 C C . ARG A 1 173 ? 11.567 9.007 -18.083 1.00 95.12 173 ARG A C 1
ATOM 1370 O O . ARG A 1 173 ? 12.151 9.495 -19.049 1.00 95.12 173 ARG A O 1
ATOM 1377 N N . ASP A 1 174 ? 11.990 7.906 -17.469 1.00 96.00 174 ASP A N 1
ATOM 1378 C CA . ASP A 1 174 ? 13.148 7.155 -17.954 1.00 96.00 174 ASP A CA 1
ATOM 1379 C C . ASP A 1 174 ? 12.869 6.530 -19.327 1.00 96.00 174 ASP A C 1
ATOM 1381 O O . ASP A 1 174 ? 13.679 6.668 -20.242 1.00 96.00 174 ASP A O 1
ATOM 1385 N N . GLN A 1 175 ? 11.680 5.950 -19.523 1.00 96.19 175 GLN A N 1
ATOM 1386 C CA . GLN A 1 175 ? 11.243 5.445 -20.828 1.00 96.19 175 GLN A CA 1
ATOM 1387 C C . GLN A 1 175 ? 11.177 6.547 -21.889 1.00 96.19 175 GLN A C 1
ATOM 1389 O O . GLN A 1 175 ? 11.638 6.343 -23.010 1.00 96.19 175 GLN A O 1
ATOM 1394 N N . GLU A 1 176 ? 10.640 7.720 -21.552 1.00 95.56 176 GLU A N 1
ATOM 1395 C CA . GLU A 1 176 ? 10.603 8.870 -22.456 1.00 95.56 176 GLU A CA 1
ATOM 1396 C C . GLU A 1 176 ? 12.021 9.307 -22.841 1.00 95.56 176 GLU A C 1
ATOM 1398 O O . GLU A 1 176 ? 12.312 9.514 -24.020 1.00 95.56 176 GLU A O 1
ATOM 1403 N N . LYS A 1 177 ? 12.942 9.364 -21.874 1.00 96.75 177 LYS A N 1
ATOM 1404 C CA . LYS A 1 177 ? 14.348 9.691 -22.124 1.00 96.75 177 LYS A CA 1
ATOM 1405 C C . LYS A 1 177 ? 15.026 8.660 -23.029 1.00 96.75 177 LYS A C 1
ATOM 1407 O O . LYS A 1 177 ? 15.709 9.054 -23.974 1.00 96.75 177 LYS A O 1
ATOM 1412 N N . GLN A 1 178 ? 14.834 7.367 -22.767 1.00 97.00 178 GLN A N 1
ATOM 1413 C CA . GLN A 1 178 ? 15.368 6.294 -23.610 1.00 97.00 178 GLN A CA 1
ATOM 1414 C C . GLN A 1 178 ? 14.800 6.377 -25.029 1.00 97.00 178 GLN A C 1
ATOM 1416 O O . GLN A 1 178 ? 15.554 6.309 -25.995 1.00 97.00 178 GLN A O 1
ATOM 1421 N N . LEU A 1 179 ? 13.495 6.621 -25.169 1.00 96.75 179 LEU A N 1
ATOM 1422 C CA . LEU A 1 179 ? 12.846 6.784 -26.466 1.00 96.75 179 LEU A CA 1
ATOM 1423 C C . LEU A 1 179 ? 13.419 7.973 -27.244 1.00 96.75 179 LEU A C 1
ATOM 1425 O O . LEU A 1 179 ? 13.666 7.853 -28.444 1.00 96.75 179 LEU A O 1
ATOM 1429 N N . MET A 1 180 ? 13.668 9.104 -26.582 1.00 95.81 180 MET A N 1
ATOM 1430 C CA . MET A 1 180 ? 14.302 10.261 -27.221 1.00 95.81 180 MET A CA 1
ATOM 1431 C C . MET A 1 180 ? 15.752 9.972 -27.623 1.00 95.81 180 MET A C 1
ATOM 1433 O O . MET A 1 180 ? 16.167 10.374 -28.712 1.00 95.81 180 MET A O 1
ATOM 1437 N N . ALA A 1 181 ? 16.508 9.246 -26.795 1.00 96.12 181 ALA A N 1
ATOM 1438 C CA . ALA A 1 181 ? 17.876 8.841 -27.111 1.00 96.12 181 ALA A CA 1
ATOM 1439 C C . ALA A 1 181 ? 17.916 7.912 -28.335 1.00 96.12 181 ALA A C 1
ATOM 1441 O O . ALA A 1 181 ? 18.581 8.236 -29.315 1.00 96.12 181 ALA A O 1
ATOM 1442 N N . THR A 1 182 ? 17.121 6.837 -28.340 1.00 95.69 182 THR A N 1
ATOM 1443 C CA . THR A 1 182 ? 17.029 5.905 -29.476 1.00 95.69 182 THR A CA 1
ATOM 1444 C C . THR A 1 182 ? 16.515 6.592 -30.735 1.00 95.69 182 THR A C 1
ATOM 1446 O O . THR A 1 182 ? 17.002 6.322 -31.828 1.00 95.69 182 THR A O 1
ATOM 1449 N N . LYS A 1 183 ? 15.547 7.508 -30.614 1.00 95.94 183 LYS A N 1
ATOM 1450 C CA . LYS A 1 183 ? 15.067 8.286 -31.761 1.00 95.94 183 LYS A CA 1
ATOM 1451 C C . LYS A 1 183 ? 16.178 9.154 -32.350 1.00 95.94 183 LYS A C 1
ATOM 1453 O O . LYS A 1 183 ? 16.287 9.228 -33.569 1.00 95.94 183 LYS A O 1
ATOM 1458 N N . THR A 1 184 ? 16.986 9.786 -31.501 1.00 95.62 184 THR A N 1
ATOM 1459 C CA . THR A 1 184 ? 18.115 10.624 -31.934 1.00 95.62 184 THR A CA 1
ATOM 1460 C C . THR A 1 184 ? 19.196 9.777 -32.607 1.00 95.62 184 THR A C 1
ATOM 1462 O O . THR A 1 184 ? 19.602 10.086 -33.725 1.00 95.62 184 THR A O 1
ATOM 1465 N N . GLU A 1 185 ? 19.579 8.659 -31.990 1.00 96.75 185 GLU A N 1
ATOM 1466 C CA . GLU A 1 185 ? 20.543 7.703 -32.550 1.00 96.75 185 GLU A CA 1
ATOM 1467 C C . GLU A 1 185 ? 20.063 7.141 -33.898 1.00 96.75 185 GLU A C 1
ATOM 1469 O O . GLU A 1 185 ? 20.810 7.116 -34.873 1.00 96.75 185 GLU A O 1
ATOM 1474 N N . PHE A 1 186 ? 18.782 6.777 -34.008 1.00 96.38 186 PHE A N 1
ATOM 1475 C CA . PHE A 1 186 ? 18.193 6.330 -35.269 1.00 96.38 186 PHE A CA 1
ATOM 1476 C C . PHE A 1 186 ? 18.260 7.412 -36.352 1.00 96.38 186 PHE A C 1
ATOM 1478 O O . PHE A 1 186 ? 18.568 7.109 -37.503 1.00 96.38 186 PHE A O 1
ATOM 1485 N N . THR A 1 187 ? 17.977 8.675 -36.012 1.00 96.06 187 THR A N 1
ATOM 1486 C CA . THR A 1 187 ? 18.075 9.768 -36.990 1.00 96.06 187 THR A CA 1
ATOM 1487 C C . THR A 1 187 ? 19.505 10.018 -37.454 1.00 96.06 187 THR A C 1
ATOM 1489 O O . THR A 1 187 ? 19.698 10.303 -38.635 1.00 96.06 187 THR A O 1
ATOM 1492 N N . GLU A 1 188 ? 20.489 9.868 -36.566 1.00 96.25 188 GLU A N 1
ATOM 1493 C CA . GLU A 1 188 ? 21.912 9.996 -36.888 1.00 96.25 188 GLU A CA 1
ATOM 1494 C C . GLU A 1 188 ? 22.367 8.863 -37.816 1.00 96.25 188 GLU A C 1
ATOM 1496 O O . GLU A 1 188 ? 22.831 9.126 -38.925 1.00 96.25 188 GLU A O 1
ATOM 1501 N N . LEU A 1 189 ? 22.094 7.607 -37.448 1.00 96.38 189 LEU A N 1
ATOM 1502 C CA . LEU A 1 189 ? 22.403 6.439 -38.282 1.00 96.38 189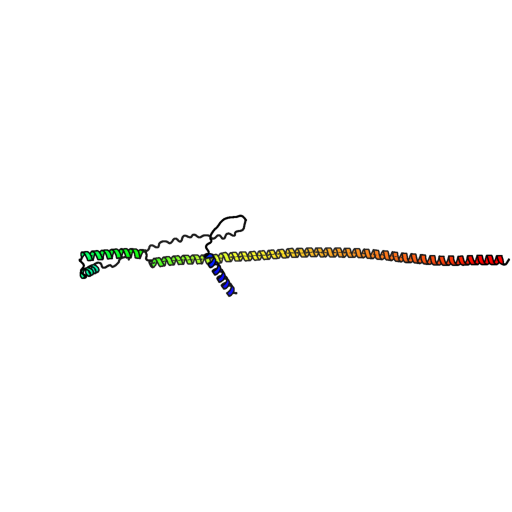 LEU A CA 1
ATOM 1503 C C . LEU A 1 189 ? 21.711 6.494 -39.651 1.00 96.38 189 LEU A C 1
ATOM 1505 O O . LEU A 1 189 ? 22.282 6.090 -40.667 1.00 96.38 189 LEU A O 1
ATOM 1509 N N . ASN A 1 190 ? 20.477 6.998 -39.703 1.00 96.38 190 ASN A N 1
ATOM 1510 C CA . ASN A 1 190 ? 19.754 7.178 -40.957 1.00 96.38 190 ASN A CA 1
ATOM 1511 C C . ASN A 1 190 ? 20.381 8.280 -41.830 1.00 96.38 190 ASN A C 1
ATOM 1513 O O . ASN A 1 190 ? 20.439 8.121 -43.050 1.00 96.38 190 ASN A O 1
ATOM 1517 N N . ALA A 1 191 ? 20.868 9.372 -41.232 1.00 96.00 191 ALA A N 1
ATOM 1518 C CA . ALA A 1 191 ? 21.592 10.415 -41.955 1.00 96.00 191 ALA A CA 1
ATOM 1519 C C . ALA A 1 191 ? 22.917 9.881 -42.523 1.00 96.00 191 ALA A C 1
ATOM 1521 O O . ALA A 1 191 ? 23.178 10.067 -43.713 1.00 96.00 191 ALA A O 1
ATOM 1522 N N . ASP A 1 192 ? 23.691 9.142 -41.728 1.00 96.62 192 ASP A N 1
ATOM 1523 C CA . ASP A 1 192 ? 24.936 8.499 -42.170 1.00 96.62 192 ASP A CA 1
ATOM 1524 C C . ASP A 1 192 ? 24.691 7.499 -43.302 1.00 96.62 192 ASP A C 1
ATOM 1526 O O . ASP A 1 192 ? 25.384 7.507 -44.323 1.00 96.62 192 ASP A O 1
ATOM 1530 N N . THR A 1 193 ? 23.647 6.677 -43.171 1.00 96.44 193 THR A N 1
ATOM 1531 C CA . THR A 1 193 ? 23.242 5.736 -44.222 1.00 96.44 193 THR A CA 1
ATOM 1532 C C . THR A 1 193 ? 22.858 6.479 -45.502 1.00 96.44 193 THR A C 1
ATOM 1534 O O . THR A 1 193 ? 23.297 6.101 -46.589 1.00 96.44 193 THR A O 1
ATOM 1537 N N . ALA A 1 194 ? 22.084 7.564 -45.403 1.00 96.88 194 ALA A N 1
ATOM 1538 C CA . ALA A 1 194 ? 21.705 8.377 -46.556 1.00 96.88 194 ALA A CA 1
ATOM 1539 C C . ALA A 1 194 ? 22.922 9.033 -47.234 1.00 96.88 194 ALA A C 1
ATOM 1541 O O . ALA A 1 194 ? 22.981 9.083 -48.466 1.00 96.88 194 ALA A O 1
ATOM 1542 N N . LEU A 1 195 ? 23.911 9.487 -46.456 1.00 97.06 195 LEU A N 1
ATOM 1543 C CA . LEU A 1 195 ? 25.173 10.015 -46.981 1.00 97.06 195 LEU A CA 1
ATOM 1544 C C . LEU A 1 195 ? 25.980 8.934 -47.711 1.00 97.06 195 LEU A C 1
ATOM 1546 O O . LEU A 1 195 ? 26.415 9.172 -48.839 1.00 97.06 195 LEU A O 1
ATOM 1550 N N . GLY A 1 196 ? 26.122 7.740 -47.130 1.00 97.25 196 GLY A N 1
ATOM 1551 C CA . GLY A 1 196 ? 26.806 6.613 -47.774 1.00 97.25 196 GLY A CA 1
ATOM 1552 C C . GLY A 1 196 ? 26.121 6.163 -49.072 1.00 97.25 196 GLY A C 1
ATOM 1553 O O . GLY A 1 196 ? 26.784 5.911 -50.083 1.00 97.25 196 GLY A O 1
ATOM 1554 N N . VAL A 1 197 ? 24.784 6.137 -49.094 1.00 97.19 197 VAL A N 1
ATOM 1555 C CA . VAL A 1 197 ? 23.998 5.876 -50.314 1.00 97.19 197 VAL A CA 1
ATOM 1556 C C . VAL A 1 197 ? 24.241 6.962 -51.367 1.00 97.19 197 VAL A C 1
ATOM 1558 O O . VAL A 1 197 ? 24.451 6.654 -52.538 1.00 97.19 197 VAL A O 1
ATOM 1561 N N . ALA A 1 198 ? 24.269 8.238 -50.979 1.00 96.69 198 ALA A N 1
ATOM 1562 C CA . ALA A 1 198 ? 24.548 9.324 -51.916 1.00 96.69 198 ALA A CA 1
ATOM 1563 C C . ALA A 1 198 ? 25.983 9.269 -52.473 1.00 96.69 198 ALA A C 1
ATOM 1565 O O . ALA A 1 198 ? 26.193 9.536 -53.657 1.00 96.69 198 ALA A O 1
ATOM 1566 N N . GLU A 1 199 ? 26.973 8.916 -51.649 1.00 97.44 199 GLU A N 1
ATOM 1567 C CA . GLU A 1 199 ? 28.363 8.752 -52.086 1.00 97.44 199 GLU A CA 1
ATOM 1568 C C . GLU A 1 199 ? 28.513 7.585 -53.070 1.00 97.44 199 GLU A C 1
ATOM 1570 O O . GLU A 1 199 ? 29.138 7.734 -54.121 1.00 97.44 199 GLU A O 1
ATOM 1575 N N . THR A 1 200 ? 27.919 6.433 -52.757 1.00 97.62 200 THR A N 1
ATOM 1576 C CA . THR A 1 200 ? 27.951 5.257 -53.640 1.00 97.62 200 THR A CA 1
ATOM 1577 C C . THR A 1 200 ? 27.222 5.512 -54.955 1.00 97.62 200 THR A C 1
ATOM 1579 O O . THR A 1 200 ? 27.766 5.179 -56.004 1.00 97.62 200 THR A O 1
ATOM 1582 N N . ASN A 1 201 ? 26.074 6.196 -54.937 1.00 97.19 201 ASN A N 1
ATOM 1583 C CA . ASN A 1 201 ? 25.393 6.623 -56.162 1.00 97.19 201 ASN A CA 1
ATOM 1584 C C . ASN A 1 201 ? 26.277 7.531 -57.026 1.00 97.19 201 ASN A C 1
ATOM 1586 O O . ASN A 1 201 ? 26.384 7.306 -58.227 1.00 97.19 201 ASN A O 1
ATOM 1590 N N . LYS A 1 202 ? 26.988 8.496 -56.426 1.00 97.50 202 LYS A N 1
ATOM 1591 C CA . LYS A 1 202 ? 27.936 9.338 -57.174 1.00 97.50 202 LYS A CA 1
ATOM 1592 C C . LYS A 1 202 ? 29.067 8.524 -57.805 1.00 97.50 202 LYS A C 1
ATOM 1594 O O . LYS A 1 202 ? 29.439 8.811 -58.937 1.00 97.50 202 LYS A O 1
ATOM 1599 N N . LYS A 1 203 ? 29.605 7.521 -57.098 1.00 97.94 203 LYS A N 1
ATOM 1600 C CA . LYS A 1 203 ? 30.628 6.610 -57.650 1.00 97.94 203 LYS A CA 1
ATOM 1601 C C . LYS A 1 203 ? 30.082 5.810 -58.831 1.00 97.94 203 LYS A C 1
ATOM 1603 O O . LYS A 1 203 ? 30.741 5.722 -59.862 1.00 97.94 203 LYS A O 1
ATOM 1608 N N . ILE A 1 204 ? 28.860 5.294 -58.704 1.00 97.81 204 ILE A N 1
ATOM 1609 C CA . ILE A 1 204 ? 28.168 4.595 -59.791 1.00 97.81 204 ILE A CA 1
ATOM 1610 C C . ILE A 1 204 ? 28.016 5.524 -61.004 1.00 97.81 204 ILE A C 1
ATOM 1612 O O . ILE A 1 204 ? 28.360 5.122 -62.112 1.00 97.81 204 ILE A O 1
ATOM 1616 N N . ASP A 1 205 ? 27.587 6.773 -60.813 1.00 97.31 205 ASP A N 1
ATOM 1617 C CA . ASP A 1 205 ? 27.446 7.743 -61.907 1.00 97.31 205 ASP A CA 1
ATOM 1618 C C . ASP A 1 205 ? 28.788 8.053 -62.590 1.00 97.31 205 ASP A C 1
ATOM 1620 O O . ASP A 1 205 ? 28.862 8.115 -63.824 1.00 97.31 205 ASP A O 1
ATOM 1624 N N . THR A 1 206 ? 29.867 8.218 -61.813 1.00 97.00 206 THR A N 1
ATOM 1625 C CA . THR A 1 206 ? 31.207 8.437 -62.377 1.00 97.00 206 THR A CA 1
ATOM 1626 C C . THR A 1 206 ? 31.706 7.221 -63.143 1.00 97.00 206 THR A C 1
ATOM 1628 O O . THR A 1 206 ? 32.222 7.382 -64.248 1.00 97.00 206 THR A O 1
ATOM 1631 N N . ASP A 1 207 ? 31.509 6.013 -62.613 1.00 97.56 207 ASP A N 1
ATOM 1632 C CA . ASP A 1 207 ? 31.909 4.777 -63.283 1.00 97.56 207 ASP A CA 1
ATOM 1633 C C . ASP A 1 207 ? 31.103 4.585 -64.570 1.00 97.56 207 ASP A C 1
ATOM 1635 O O . ASP A 1 207 ? 31.682 4.292 -65.611 1.00 97.56 207 ASP A O 1
ATOM 1639 N N . ILE A 1 208 ? 29.792 4.851 -64.564 1.00 97.44 208 ILE A N 1
ATOM 1640 C CA . ILE A 1 208 ? 28.959 4.824 -65.777 1.00 97.44 208 ILE A CA 1
ATOM 1641 C C . ILE A 1 208 ? 29.506 5.791 -66.838 1.00 97.44 208 ILE A C 1
ATOM 1643 O O . ILE A 1 208 ? 29.607 5.422 -68.013 1.00 97.44 208 ILE A O 1
ATOM 1647 N N . ALA A 1 209 ? 29.889 7.011 -66.453 1.00 96.44 209 ALA A N 1
ATOM 1648 C CA . ALA A 1 209 ? 30.478 7.982 -67.374 1.00 96.44 209 ALA A CA 1
ATOM 1649 C C . ALA A 1 209 ? 31.848 7.519 -67.911 1.00 96.44 209 ALA A C 1
ATOM 1651 O O . ALA A 1 209 ? 32.113 7.625 -69.114 1.00 96.44 209 ALA A O 1
ATOM 1652 N N . LEU A 1 210 ? 32.702 6.954 -67.052 1.00 97.06 210 LEU A N 1
ATOM 1653 C CA . LEU A 1 210 ? 34.000 6.398 -67.446 1.00 97.06 210 LEU A CA 1
ATOM 1654 C C . LEU A 1 210 ? 33.841 5.208 -68.398 1.00 97.06 210 LEU A C 1
ATOM 1656 O O . LEU A 1 210 ? 34.451 5.194 -69.467 1.00 97.06 210 LEU A O 1
ATOM 1660 N N . LEU A 1 211 ? 32.971 4.250 -68.074 1.00 97.25 211 LEU A N 1
ATOM 1661 C CA . LEU A 1 211 ? 32.676 3.106 -68.939 1.00 97.25 211 LEU A CA 1
ATOM 1662 C C . LEU A 1 211 ? 32.137 3.568 -70.298 1.00 97.25 211 LEU A C 1
ATOM 1664 O O . LEU A 1 211 ? 32.538 3.035 -71.333 1.00 97.25 211 LEU A O 1
ATOM 1668 N N . LYS A 1 212 ? 31.266 4.584 -70.323 1.00 96.81 212 LYS A N 1
ATOM 1669 C CA . LYS A 1 212 ? 30.724 5.135 -71.570 1.00 96.81 212 LYS A CA 1
ATOM 1670 C C . LYS A 1 212 ? 31.802 5.780 -72.442 1.00 96.81 212 LYS A C 1
ATOM 1672 O O . LYS A 1 212 ? 31.839 5.512 -73.641 1.00 96.81 212 LYS A O 1
ATOM 1677 N N . THR A 1 213 ? 32.693 6.587 -71.864 1.00 96.12 213 THR A N 1
ATOM 1678 C CA . THR A 1 213 ? 33.790 7.214 -72.629 1.00 96.12 213 THR A CA 1
ATOM 1679 C C . THR A 1 213 ? 34.779 6.176 -73.164 1.00 96.12 213 THR A C 1
ATOM 1681 O O . THR A 1 213 ? 35.200 6.273 -74.318 1.00 96.12 213 THR A O 1
ATOM 1684 N N . MET A 1 214 ? 35.090 5.138 -72.379 1.00 95.38 214 MET A N 1
ATOM 1685 C CA . MET A 1 214 ? 35.915 4.009 -72.823 1.00 95.38 214 MET A CA 1
ATOM 1686 C C . MET A 1 214 ? 35.246 3.212 -73.955 1.00 95.38 214 MET A C 1
ATOM 1688 O O . MET A 1 214 ? 35.907 2.807 -74.910 1.00 95.38 214 MET A O 1
ATOM 1692 N N . LEU A 1 215 ? 33.929 3.009 -73.891 1.00 95.62 215 LEU A N 1
ATOM 1693 C CA . LEU A 1 215 ? 33.183 2.352 -74.965 1.00 95.62 215 LEU A CA 1
ATOM 1694 C C . LEU A 1 215 ? 33.199 3.182 -76.259 1.00 95.62 215 LEU A C 1
ATOM 1696 O O . LEU A 1 215 ? 33.377 2.638 -77.351 1.00 95.62 215 LEU A O 1
ATOM 1700 N N . GLU A 1 216 ? 33.019 4.499 -76.155 1.00 95.94 216 GLU A N 1
ATOM 1701 C CA . GLU A 1 216 ? 33.051 5.409 -77.304 1.00 95.94 216 GLU A CA 1
ATOM 1702 C C . GLU A 1 216 ? 34.438 5.459 -77.963 1.00 95.94 216 GLU A C 1
ATOM 1704 O O . GLU A 1 216 ? 34.527 5.436 -79.196 1.00 95.94 216 GLU A O 1
ATOM 1709 N N . SER A 1 217 ? 35.522 5.452 -77.179 1.00 93.88 217 SER A N 1
ATOM 1710 C CA . SER A 1 217 ? 36.886 5.419 -77.720 1.00 93.88 217 SER A CA 1
ATOM 1711 C C . SER A 1 217 ? 37.188 4.099 -78.436 1.00 93.88 217 SER A C 1
ATOM 1713 O O . SER A 1 217 ? 37.654 4.128 -79.578 1.00 93.88 217 SER A O 1
ATOM 1715 N N . LEU A 1 218 ? 36.826 2.957 -77.839 1.00 95.81 218 LEU A N 1
ATOM 1716 C CA . LEU A 1 218 ? 36.972 1.635 -78.461 1.00 95.81 218 LEU A CA 1
ATOM 1717 C C . LEU A 1 218 ? 36.168 1.515 -79.762 1.00 95.81 218 LEU A C 1
ATOM 1719 O O . LEU A 1 218 ? 36.634 0.908 -80.731 1.00 95.81 218 LEU A O 1
ATOM 1723 N N . LYS A 1 219 ? 34.978 2.126 -79.832 1.00 96.12 219 LYS A N 1
ATOM 1724 C CA . LYS A 1 219 ? 34.187 2.192 -81.070 1.00 96.12 219 LYS A CA 1
ATOM 1725 C C . LYS A 1 219 ? 34.936 2.948 -82.171 1.00 96.12 219 LYS A C 1
ATOM 1727 O O . LYS A 1 219 ? 34.998 2.462 -83.301 1.00 96.12 219 LYS A O 1
ATOM 1732 N N . LEU A 1 220 ? 35.510 4.112 -81.860 1.00 94.62 220 LEU A N 1
ATOM 1733 C CA . LEU A 1 220 ? 36.293 4.900 -82.822 1.00 94.62 220 LEU A CA 1
ATOM 1734 C C . LEU A 1 220 ? 37.566 4.168 -83.264 1.00 94.62 220 LEU A C 1
ATOM 1736 O O . LEU A 1 220 ? 37.923 4.208 -84.443 1.00 94.62 220 LEU A O 1
ATOM 1740 N N . GLU A 1 221 ? 38.230 3.480 -82.337 1.00 95.62 221 GLU A N 1
ATOM 1741 C CA . GLU A 1 221 ? 39.425 2.688 -82.616 1.00 95.62 221 GLU A CA 1
ATOM 1742 C C . GLU A 1 221 ? 39.109 1.502 -83.542 1.00 95.62 221 GLU A C 1
ATOM 1744 O O . GLU A 1 221 ? 39.767 1.316 -84.566 1.00 95.62 221 GLU A O 1
ATOM 1749 N N . THR A 1 222 ? 38.027 0.772 -83.259 1.00 94.69 222 THR A N 1
ATOM 1750 C CA . THR A 1 222 ? 37.553 -0.342 -84.096 1.00 94.69 222 THR A CA 1
ATOM 1751 C C . THR A 1 222 ? 37.226 0.123 -85.516 1.00 94.69 222 THR A C 1
ATOM 1753 O O . THR A 1 222 ? 37.648 -0.507 -86.486 1.00 94.69 222 THR A O 1
ATOM 1756 N N . VAL A 1 223 ? 36.527 1.257 -85.663 1.00 95.44 223 VAL A N 1
ATOM 1757 C CA . VAL A 1 223 ? 36.218 1.839 -86.982 1.00 95.44 223 VAL A CA 1
ATOM 1758 C C . VAL A 1 223 ? 37.497 2.208 -87.742 1.00 95.44 223 VAL A C 1
ATOM 1760 O O . VAL A 1 223 ? 37.592 1.948 -88.943 1.00 95.44 223 VAL A O 1
ATOM 1763 N N . ARG A 1 224 ? 38.507 2.767 -87.062 1.00 94.25 224 ARG A N 1
ATOM 1764 C CA . ARG A 1 224 ? 39.805 3.101 -87.669 1.00 94.25 224 ARG A CA 1
ATOM 1765 C C . ARG A 1 224 ? 40.583 1.865 -88.125 1.00 94.25 224 ARG A C 1
ATOM 1767 O O . ARG A 1 224 ? 41.054 1.861 -89.262 1.00 94.25 224 ARG A O 1
ATOM 1774 N N . TYR A 1 225 ? 40.699 0.828 -87.292 1.00 96.19 225 TYR A N 1
ATOM 1775 C CA . TYR A 1 225 ? 41.379 -0.417 -87.678 1.00 96.19 225 TYR A CA 1
ATOM 1776 C C . TYR A 1 225 ? 40.686 -1.111 -88.849 1.00 96.19 225 TYR A C 1
ATOM 1778 O O . TYR A 1 225 ? 41.362 -1.592 -89.758 1.00 96.19 225 TYR A O 1
ATOM 1786 N N . LEU A 1 226 ? 39.349 -1.127 -88.854 1.00 95.12 226 LEU A N 1
ATOM 1787 C CA . LEU A 1 226 ? 38.566 -1.695 -89.948 1.00 95.12 226 LEU A CA 1
ATOM 1788 C C . LEU A 1 226 ? 38.796 -0.933 -91.261 1.00 95.12 226 LEU A C 1
ATOM 1790 O O . LEU A 1 226 ? 39.016 -1.547 -92.300 1.00 95.12 226 LEU A O 1
ATOM 1794 N N . ALA A 1 227 ? 38.804 0.402 -91.226 1.00 95.50 227 ALA A N 1
ATOM 1795 C CA . ALA A 1 227 ? 39.125 1.197 -92.408 1.00 95.50 227 ALA A CA 1
ATOM 1796 C C . ALA A 1 227 ? 40.553 0.909 -92.906 1.00 95.50 227 ALA A C 1
ATOM 1798 O O . ALA A 1 227 ? 40.751 0.648 -94.092 1.00 95.50 227 ALA A O 1
ATOM 1799 N N . ALA A 1 228 ? 41.541 0.902 -92.004 1.00 95.25 228 ALA A N 1
ATOM 1800 C CA . ALA A 1 228 ? 42.936 0.635 -92.346 1.00 95.25 228 ALA A CA 1
ATOM 1801 C C . ALA A 1 228 ? 43.131 -0.752 -92.981 1.00 95.25 228 ALA A C 1
ATOM 1803 O O . ALA A 1 228 ? 43.838 -0.857 -93.981 1.00 95.25 228 ALA A O 1
ATOM 1804 N N . SER A 1 229 ? 42.483 -1.798 -92.456 1.00 95.88 229 SER A N 1
ATOM 1805 C CA . SER A 1 229 ? 42.591 -3.159 -92.998 1.00 95.88 229 SER A CA 1
ATOM 1806 C C . SER A 1 229 ? 41.956 -3.305 -94.385 1.00 95.88 229 SER A C 1
ATOM 1808 O O . SER A 1 229 ? 42.507 -3.985 -95.252 1.00 95.88 229 SER A O 1
ATOM 1810 N N . VAL A 1 230 ? 40.835 -2.625 -94.643 1.00 95.62 230 VAL A N 1
ATOM 1811 C CA . VAL A 1 230 ? 40.222 -2.592 -95.980 1.00 95.62 230 VAL A CA 1
ATOM 1812 C C . VAL A 1 230 ? 41.127 -1.853 -96.968 1.00 95.62 230 VAL A C 1
ATOM 1814 O O . VAL A 1 230 ? 41.362 -2.355 -98.067 1.00 95.62 230 VAL A O 1
ATOM 1817 N N . PHE A 1 231 ? 41.693 -0.702 -96.582 1.00 95.06 231 PHE A N 1
ATOM 1818 C CA . PHE A 1 231 ? 42.623 0.042 -97.439 1.00 95.06 231 PHE A CA 1
ATOM 1819 C C . PHE A 1 231 ? 43.907 -0.740 -97.742 1.00 95.06 231 PHE A C 1
ATOM 1821 O O . PHE A 1 231 ? 44.353 -0.723 -98.889 1.00 95.06 231 PHE A O 1
ATOM 1828 N N . THR A 1 232 ? 44.492 -1.452 -96.771 1.00 94.62 232 THR A N 1
ATOM 1829 C CA . THR A 1 232 ? 45.681 -2.288 -97.021 1.00 94.62 232 THR A CA 1
ATOM 1830 C C . THR A 1 232 ? 45.358 -3.471 -97.928 1.00 94.62 232 THR A C 1
ATOM 1832 O O . THR A 1 232 ? 46.119 -3.736 -98.858 1.00 94.62 232 THR A O 1
ATOM 1835 N N . CYS A 1 233 ? 44.213 -4.132 -97.737 1.00 93.00 233 CYS A N 1
ATOM 1836 C CA . CYS A 1 233 ? 43.755 -5.204 -98.622 1.00 93.00 233 CYS A CA 1
ATOM 1837 C C . CYS A 1 233 ? 43.569 -4.705 -100.067 1.00 93.00 233 CYS A C 1
ATOM 1839 O O . CYS A 1 233 ? 44.096 -5.307 -101.006 1.00 93.00 233 CYS A O 1
ATOM 1841 N N . LEU A 1 234 ? 42.903 -3.557 -100.249 1.00 94.00 234 LEU A N 1
A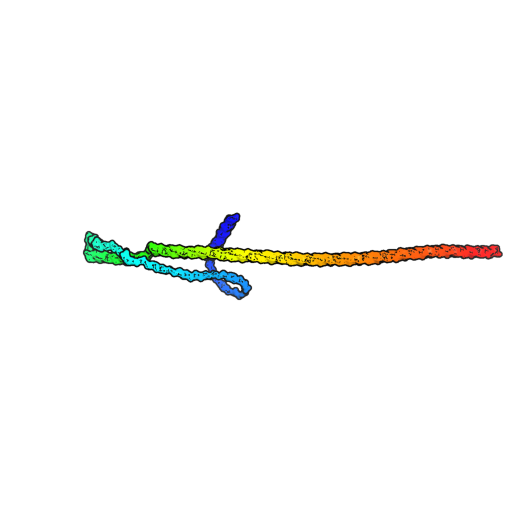TOM 1842 C CA . LEU A 1 234 ? 42.735 -2.918 -101.558 1.00 94.00 234 LEU A CA 1
ATOM 1843 C C . LEU A 1 234 ? 44.078 -2.519 -102.186 1.00 94.00 234 LEU A C 1
ATOM 1845 O O . LEU A 1 234 ? 44.287 -2.760 -103.373 1.00 94.00 234 LEU A O 1
ATOM 1849 N N . ALA A 1 235 ? 45.004 -1.947 -101.412 1.00 93.06 235 ALA A N 1
ATOM 1850 C CA . ALA A 1 235 ? 46.330 -1.570 -101.901 1.00 93.06 235 ALA A CA 1
ATOM 1851 C C . ALA A 1 235 ? 47.134 -2.787 -102.388 1.00 93.06 235 ALA A C 1
ATOM 1853 O O . ALA A 1 235 ? 47.755 -2.727 -103.451 1.00 93.06 235 ALA A O 1
ATOM 1854 N N . ILE A 1 236 ? 47.084 -3.904 -101.652 1.00 93.44 236 ILE A N 1
ATOM 1855 C CA . ILE A 1 236 ? 47.729 -5.164 -102.047 1.00 93.44 236 ILE A CA 1
ATOM 1856 C C . ILE A 1 236 ? 47.078 -5.721 -103.319 1.00 93.44 236 ILE A C 1
ATOM 1858 O O . ILE A 1 236 ? 47.791 -6.067 -104.261 1.00 93.44 236 ILE A O 1
ATOM 1862 N N . ALA A 1 237 ? 45.743 -5.760 -103.387 1.00 91.94 237 ALA A N 1
ATOM 1863 C CA . ALA A 1 237 ? 45.015 -6.234 -104.564 1.00 91.94 237 ALA A CA 1
ATOM 1864 C C . ALA A 1 237 ? 45.344 -5.407 -105.821 1.00 91.94 237 ALA A C 1
ATOM 1866 O O . ALA A 1 237 ? 45.626 -5.973 -106.877 1.00 91.94 237 ALA A O 1
ATOM 1867 N N . LEU A 1 238 ? 45.385 -4.075 -105.701 1.00 90.69 238 LEU A N 1
ATOM 1868 C CA . LEU A 1 238 ? 45.785 -3.174 -106.787 1.00 90.69 238 LEU A CA 1
ATOM 1869 C C . LEU A 1 238 ? 47.261 -3.351 -107.177 1.00 90.69 238 LEU A C 1
ATOM 1871 O O . LEU A 1 238 ? 47.592 -3.303 -108.363 1.00 90.69 238 LEU A O 1
ATOM 1875 N N . GLY A 1 239 ? 48.146 -3.582 -106.203 1.00 92.44 239 GLY A N 1
ATOM 1876 C CA . GLY A 1 239 ? 49.556 -3.890 -106.446 1.00 92.44 239 GLY A CA 1
ATOM 1877 C C . GLY A 1 239 ? 49.743 -5.180 -107.251 1.00 92.44 239 GLY A C 1
ATOM 1878 O O . GLY A 1 239 ? 50.470 -5.179 -108.246 1.00 92.44 239 GLY A O 1
ATOM 1879 N N . LEU A 1 240 ? 49.038 -6.253 -106.877 1.00 90.56 240 LEU A N 1
ATOM 1880 C CA . LEU A 1 240 ? 49.044 -7.528 -107.605 1.00 90.56 240 LEU A CA 1
ATOM 1881 C C . LEU A 1 240 ? 48.442 -7.391 -109.006 1.00 90.56 240 LEU A C 1
ATOM 1883 O O . LEU A 1 240 ? 49.033 -7.869 -109.972 1.00 90.56 240 LEU A O 1
ATOM 1887 N N . TYR A 1 241 ? 47.316 -6.683 -109.133 1.00 90.75 241 TYR A N 1
ATOM 1888 C CA . TYR A 1 241 ? 46.690 -6.409 -110.427 1.00 90.75 241 TYR A CA 1
ATOM 1889 C C . TYR A 1 241 ? 47.653 -5.683 -111.379 1.00 90.75 241 TYR A C 1
ATOM 1891 O O . TYR A 1 241 ? 47.789 -6.057 -112.544 1.00 90.75 241 TYR A O 1
ATOM 1899 N N . ARG A 1 242 ? 48.395 -4.690 -110.869 1.00 86.06 242 ARG A N 1
ATOM 1900 C CA . ARG A 1 242 ? 49.391 -3.946 -111.653 1.00 86.06 242 ARG A CA 1
ATOM 1901 C C . ARG A 1 242 ? 50.591 -4.803 -112.069 1.00 86.06 242 ARG A C 1
ATOM 1903 O O . ARG A 1 242 ? 51.136 -4.556 -113.141 1.00 86.06 242 ARG A O 1
ATOM 1910 N N . MET A 1 243 ? 51.016 -5.769 -111.250 1.00 83.81 243 MET A N 1
ATOM 1911 C CA . MET A 1 243 ? 52.083 -6.704 -111.633 1.00 83.81 243 MET A CA 1
ATOM 1912 C C . MET A 1 243 ? 51.624 -7.735 -112.668 1.00 83.81 243 MET A C 1
ATOM 1914 O O . MET A 1 243 ? 52.431 -8.113 -113.500 1.00 83.81 243 MET A O 1
ATOM 1918 N N . TRP A 1 244 ? 50.354 -8.152 -112.656 1.00 81.25 244 TRP A N 1
ATOM 1919 C CA . TRP A 1 244 ? 49.810 -9.097 -113.644 1.00 81.25 244 TRP A CA 1
ATOM 1920 C C . TRP A 1 244 ? 49.602 -8.466 -115.033 1.00 81.25 244 TRP A C 1
ATOM 1922 O O . TRP A 1 244 ? 49.601 -9.160 -116.045 1.00 81.25 244 TRP A O 1
ATOM 1932 N N . GLN A 1 245 ? 49.403 -7.147 -115.102 1.00 70.81 245 GLN A N 1
ATOM 1933 C CA . GLN A 1 245 ? 49.197 -6.426 -116.366 1.00 70.81 245 GLN A CA 1
ATOM 1934 C C . GLN A 1 245 ? 50.512 -6.084 -117.108 1.00 70.81 245 GLN A C 1
ATOM 1936 O O . GLN A 1 245 ? 50.467 -5.491 -118.187 1.00 70.81 245 GLN A O 1
ATOM 1941 N N . LYS A 1 246 ? 51.675 -6.421 -116.542 1.00 53.28 246 LYS A N 1
ATOM 1942 C CA . LYS A 1 246 ? 52.995 -6.332 -117.185 1.00 53.28 246 LYS A CA 1
ATOM 1943 C C . LYS A 1 246 ? 53.519 -7.724 -117.495 1.00 53.28 246 LYS A C 1
ATOM 1945 O O . LYS A 1 246 ? 54.198 -7.838 -118.536 1.00 53.28 246 LYS A O 1
#

Foldseek 3Di:
DVVVVVVVVVVVVVVVVVVVPDDDDDDDDDDDDDDDDPDPPPPPPPPPPPPDPPDDDDCVVLDDPQPLPVQLVVVVVVPDDSVRSSVVSVVVVVVVSVVSVVCVVVDDDPVNVVVVVVVVVVVVVVVVVVVVCCCVPVVVVVVVVVVVVVVVVVVVVVVVVVVVVVVVVVVVVVVVVVVVVVVVVVVVVVVVVVVVVVVVVVVVVVVVVVVVVVVVVVVVVVVVVVVVVVVVVVVVVVVVVVVVVD

InterPro domains:
  IPR024461 Coiled-coil domain-containing protein 90-like [PF07798] (66-244)
  IPR024461 Coiled-coil domain-containing protein 90-like [PTHR14360] (31-244)

Radius of gyration: 67.1 Å; chains: 1; bounding box: 121×50×204 Å

Sequence (246 aa):
MRRSAIQCCRALLHTNYITANTAPQSPATHSPGTGLKRGFFTTGVSQSYNSRRVEITSPEQRKAFFDTHVLVLELQANGFKKEQAEAIVTVIANLTSANMESMYKDMVTKPQQEIMLQQIMAHLDSIRKDMVILEKSEFSNLRTENEDEVKKMRADTTLDLNLEKSRIVDMFRDQEKQLMATKTEFTELNADTALGVAETNKKIDTDIALLKTMLESLKLETVRYLAASVFTCLAIALGLYRMWQK

pLDDT: mean 77.97, std 20.53, range [29.58, 97.94]